Protein 7AZ2 (pdb70)

Sequence (235 aa):
AMGSSMERASLIIQKAKLAEQAERYEEDMAAFMKGAVEKGEELSEERNLLSVAYKNVVVGGQRAAWRRVLSSSIEQKSSNEKGPEVREYREEKVETEELQGVCDTVLGLLDSHLIKEAGDAESSRVFYLKMMKGDYYRYLAEVATGDDKKRIIDSARRSAYQEAMMDISKKEMPPTNPIRLGLALNFSSVFHYEIANNSPEEAISSLAKTTTFDEAMADLHTLSEDSYKDSTLIMQLLRDNLTLWTRPSWRQ

Organism: Homo sapiens (NCBI:txid9606)

InterPro domains:
  IPR000308 14-3-3 protein [PIRSF000868] (2-239)
  IPR000308 14-3-3 protein [PR00305] (35-64)
  IPR000308 14-3-3 protein [PR00305] (84-108)
  IPR000308 14-3-3 protein [PR00305] (115-137)
  IPR000308 14-3-3 protein [PR00305] (150-176)
  IPR000308 14-3-3 protein [PR00305] (177-203)
  IPR000308 14-3-3 protein [PR00305] (204-233)
  IPR000308 14-3-3 protein [PTHR18860] (4-234)
  IPR023409 14-3-3 protein, conserved site [PS00796] (41-51)
  IPR023409 14-3-3 protein, conserved site [PS00797] (213-232)
  IPR023410 14-3-3 domain [PF00244] (9-231)
  IPR023410 14-3-3 domain [SM00101] (3-244)
  IPR036815 14-3-3 domain superfamily [G3DSA:1.20.190.20] (1-242)
  IPR036815 14-3-3 domain superfamily [SSF48445] (1-232)
  IPR037435 14-3-3 protein sigma [cd10019] (1-242)

Solvent-accessible surface area: 12582 Å² total

Structure (mmCIF, N/CA/C/O backbone):
data_7AZ2
#
_entry.id   7AZ2
#
_cell.length_a   82.142
_cell.length_b   112.024
_cell.length_c   62.456
_cell.angle_alpha   90.000
_cell.angle_beta   90.000
_cell.angle_gamma   90.000
#
_symmetry.space_group_name_H-M   'C 2 2 21'
#
loop_
_entity.id
_entity.type
_entity.pdbx_description
1 polymer '14-3-3 protein sigma'
2 polymer 'Peptidyl-prolyl cis-trans isomerase NIMA-interacting 1'
3 non-polymer 1-[4-methyl-2-(trifluoromethyl)phenyl]-2-phenyl-imidazole
4 non-polymer 'CALCIUM ION'
5 non-polymer 'CHLORIDE ION'
6 water water
#
loop_
_atom_site.group_PDB
_atom_site.id
_atom_site.type_symbol
_atom_site.label_atom_id
_atom_site.label_alt_id
_atom_site.label_comp_id
_atom_site.label_asym_id
_atom_site.label_entity_id
_atom_site.label_seq_id
_atom_site.pdbx_PDB_ins_code
_atom_site.Cartn_x
_atom_site.Cartn_y
_atom_site.Cartn_z
_atom_site.occupancy
_atom_site.B_iso_or_equiv
_atom_site.auth_seq_id
_atom_site.auth_comp_id
_atom_site.auth_asym_id
_atom_site.auth_atom_id
_atom_site.pdbx_PDB_model_num
ATOM 1 N N . ALA A 1 1 ? -1.807 10.646 4.920 1.00 40.67 -3 ALA A N 1
ATOM 2 C CA . ALA A 1 1 ? -1.783 9.610 5.946 1.00 39.74 -3 ALA A CA 1
ATOM 3 C C . ALA A 1 1 ? -1.097 10.111 7.214 1.00 36.61 -3 ALA A C 1
ATOM 4 O O . ALA A 1 1 ? -1.208 9.494 8.274 1.00 38.68 -3 ALA A O 1
ATOM 6 N N . MET A 1 2 ? -0.388 11.234 7.096 1.00 29.74 -2 MET A N 1
ATOM 7 C CA . MET A 1 2 ? 0.310 11.853 8.215 1.00 20.13 -2 MET A CA 1
ATOM 8 C C . MET A 1 2 ? -0.485 12.987 8.845 1.00 16.28 -2 MET A C 1
ATOM 9 O O . MET A 1 2 ? 0.048 13.709 9.699 1.00 16.44 -2 MET A O 1
ATOM 14 N N . GLY A 1 3 ? -1.748 13.150 8.453 1.00 17.59 -1 GLY A N 1
ATOM 15 C CA . GLY A 1 3 ? -2.518 14.296 8.893 1.00 18.55 -1 GLY A CA 1
ATOM 16 C C . GLY A 1 3 ? -2.710 14.377 10.394 1.00 16.61 -1 GLY A C 1
ATOM 17 O O . GLY A 1 3 ? -2.897 15.468 10.939 1.00 17.53 -1 GLY A O 1
ATOM 18 N N A SER A 1 4 ? -2.667 13.242 11.086 0.54 15.68 0 SER A N 1
ATOM 19 N N B SER A 1 4 ? -2.662 13.234 11.081 0.46 15.73 0 SER A N 1
ATOM 20 C CA A SER A 1 4 ? -2.891 13.254 12.525 0.54 13.28 0 SER A CA 1
ATOM 21 C CA B SER A 1 4 ? -2.881 13.197 12.520 0.46 14.05 0 SER A CA 1
ATOM 22 C C A SER A 1 4 ? -1.613 13.414 13.335 0.54 12.22 0 SER A C 1
ATOM 23 C C B SER A 1 4 ? -1.614 13.415 13.331 0.46 12.58 0 SER A C 1
ATOM 24 O O A SER A 1 4 ? -1.694 13.523 14.561 0.54 13.39 0 SER A O 1
ATOM 25 O O B SER A 1 4 ? -1.706 13.566 14.552 0.46 13.24 0 SER A O 1
ATOM 30 N N . MET A 1 5 ? -0.444 13.443 12.702 1.00 12.62 1 MET A N 1
ATOM 31 C CA . MET A 1 5 ? 0.813 13.574 13.423 1.00 12.81 1 MET A CA 1
ATOM 32 C C . MET A 1 5 ? 1.251 15.029 13.465 1.00 11.84 1 MET A C 1
ATOM 33 O O . MET A 1 5 ? 1.161 15.740 12.463 1.00 13.11 1 MET A O 1
ATOM 38 N N . GLU A 1 6 ? 1.752 15.456 14.621 1.00 12.30 2 GLU A N 1
ATOM 39 C CA . GLU A 1 6 ? 2.274 16.809 14.783 1.00 12.23 2 GLU A CA 1
ATOM 40 C C . GLU A 1 6 ? 3.400 17.077 13.802 1.00 11.85 2 GLU A C 1
ATOM 41 O O . GLU A 1 6 ? 4.233 16.209 13.546 1.00 12.46 2 GLU A O 1
ATOM 47 N N . ARG A 1 7 ? 3.459 18.319 13.309 1.00 12.05 3 ARG A N 1
ATOM 48 C CA . ARG A 1 7 ? 4.548 18.722 12.427 1.00 11.76 3 ARG A CA 1
ATOM 49 C C . ARG A 1 7 ? 5.907 18.409 13.038 1.00 12.03 3 ARG A C 1
ATOM 50 O O . ARG A 1 7 ? 6.796 17.868 12.371 1.00 12.25 3 ARG A O 1
ATOM 58 N N . ALA A 1 8 ? 6.097 18.772 14.311 1.00 12.79 4 ALA A N 1
ATOM 59 C CA . ALA A 1 8 ? 7.400 18.574 14.933 1.00 13.28 4 ALA A CA 1
ATOM 60 C C . ALA A 1 8 ? 7.746 17.093 15.025 1.00 11.94 4 ALA A C 1
ATOM 61 O O . ALA A 1 8 ? 8.918 16.717 14.923 1.00 13.02 4 ALA A O 1
ATOM 63 N N . SER A 1 9 ? 6.738 16.251 15.260 1.00 12.40 5 SER A N 1
ATOM 64 C CA . SER A 1 9 ? 6.964 14.810 15.332 1.00 12.82 5 SER A CA 1
ATOM 65 C C . SER A 1 9 ? 7.333 14.239 13.970 1.00 12.53 5 SER A C 1
ATOM 66 O O . SER A 1 9 ? 8.197 13.359 13.877 1.00 12.64 5 SER A O 1
ATOM 69 N N . LEU A 1 10 ? 6.715 14.757 12.903 1.00 11.87 6 LEU A N 1
ATOM 70 C CA . LEU A 1 10 ? 7.067 14.315 11.560 1.00 11.88 6 LEU A CA 1
ATOM 71 C C . LEU A 1 10 ? 8.515 14.650 11.245 1.00 11.39 6 LEU A C 1
ATOM 72 O O . LEU A 1 10 ? 9.240 13.832 10.666 1.00 12.22 6 LEU A O 1
ATOM 77 N N A ILE A 1 11 ? 8.949 15.863 11.609 0.67 12.08 7 ILE A N 1
ATOM 78 N N B ILE A 1 11 ? 8.965 15.847 11.623 0.33 12.21 7 ILE A N 1
ATOM 79 C CA A ILE A 1 11 ? 10.334 16.264 11.389 0.67 12.61 7 ILE A CA 1
ATOM 80 C CA B ILE A 1 11 ? 10.349 16.217 11.353 0.33 12.41 7 ILE A CA 1
ATOM 81 C C A ILE A 1 11 ? 11.277 15.374 12.187 0.67 12.41 7 ILE A C 1
ATOM 82 C C B ILE A 1 11 ? 11.305 15.387 12.199 0.33 12.66 7 ILE A C 1
ATOM 83 O O A ILE A 1 11 ? 12.288 14.888 11.668 0.67 13.05 7 ILE A O 1
ATOM 84 O O B ILE A 1 11 ? 12.356 14.947 11.717 0.33 13.88 7 ILE A O 1
ATOM 93 N N . GLN A 1 12 ? 10.954 15.148 13.465 1.00 12.42 8 GLN A N 1
ATOM 94 C CA . GLN A 1 12 ? 11.787 14.290 14.303 1.00 13.13 8 GLN A CA 1
ATOM 95 C C . GLN A 1 12 ? 11.882 12.886 13.725 1.00 11.89 8 GLN A C 1
ATOM 96 O O . GLN A 1 12 ? 12.970 12.296 13.679 1.00 14.13 8 GLN A O 1
ATOM 102 N N . LYS A 1 13 ? 10.759 12.344 13.265 1.00 12.03 9 LYS A N 1
ATOM 103 C CA . LYS A 1 13 ? 10.786 11.005 12.689 1.00 12.14 9 LYS A CA 1
ATOM 104 C C . LYS A 1 13 ? 11.518 10.970 11.354 1.00 12.05 9 LYS A C 1
ATOM 105 O O . LYS A 1 13 ? 12.164 9.965 11.034 1.00 12.62 9 LYS A O 1
ATOM 111 N N . ALA A 1 14 ? 11.443 12.046 10.564 1.00 11.93 10 ALA A N 1
ATOM 112 C CA . ALA A 1 14 ? 12.248 12.113 9.348 1.00 12.28 10 ALA A CA 1
ATOM 113 C C . ALA A 1 14 ? 13.731 11.999 9.667 1.00 12.17 10 ALA A C 1
ATOM 114 O O . ALA A 1 14 ? 14.472 11.301 8.969 1.00 12.84 10 ALA A O 1
ATOM 116 N N . LYS A 1 15 ? 14.181 12.662 10.734 1.00 12.98 11 LYS A N 1
ATOM 117 C CA . LYS A 1 15 ? 15.585 12.579 11.119 1.00 13.48 11 LYS A CA 1
ATOM 118 C C . LYS A 1 15 ? 15.948 11.179 11.591 1.00 13.51 11 LYS A C 1
ATOM 119 O O . LYS A 1 15 ? 17.045 10.689 11.297 1.00 15.94 11 LYS A O 1
ATOM 125 N N . LEU A 1 16 ? 15.044 10.524 12.321 1.00 13.24 12 LEU A N 1
ATOM 126 C CA . LEU A 1 16 ? 15.297 9.143 12.733 1.00 13.54 12 LEU A CA 1
ATOM 127 C C . LEU A 1 16 ? 15.339 8.217 11.525 1.00 13.11 12 LEU A C 1
ATOM 128 O O . LEU A 1 16 ? 16.192 7.320 11.444 1.00 15.22 12 LEU A O 1
ATOM 133 N N . ALA A 1 17 ? 14.416 8.417 10.583 1.00 13.03 13 ALA A N 1
ATOM 134 C CA . ALA A 1 17 ? 14.399 7.589 9.386 1.00 13.14 13 ALA A CA 1
ATOM 135 C C . ALA A 1 17 ? 15.689 7.749 8.599 1.00 14.43 13 ALA A C 1
ATOM 136 O O . ALA A 1 17 ? 16.222 6.770 8.059 1.00 14.99 13 ALA A O 1
ATOM 138 N N . GLU A 1 18 ? 16.218 8.972 8.529 1.00 14.75 14 GLU A N 1
ATOM 139 C CA . GLU A 1 18 ? 17.503 9.169 7.872 1.00 16.09 14 GLU A CA 1
ATOM 140 C C . GLU A 1 18 ? 18.598 8.353 8.550 1.00 18.11 14 GLU A C 1
ATOM 141 O O . GLU A 1 18 ? 19.369 7.654 7.880 1.00 19.71 14 GLU A O 1
ATOM 147 N N . GLN A 1 19 ? 18.671 8.417 9.883 1.00 17.11 15 GLN A N 1
ATOM 148 C CA . GLN A 1 19 ? 19.687 7.659 10.608 1.00 18.56 15 GLN A CA 1
ATOM 149 C C . GLN A 1 19 ? 19.542 6.166 10.369 1.00 18.58 15 GLN A C 1
ATOM 150 O O . GLN A 1 19 ? 20.545 5.440 10.330 1.00 21.76 15 GLN A O 1
ATOM 156 N N . ALA A 1 20 ? 18.311 5.691 10.218 1.00 17.41 16 ALA A N 1
ATOM 157 C CA . ALA A 1 20 ? 18.028 4.282 9.985 1.00 17.65 16 ALA A CA 1
ATOM 158 C C . ALA A 1 20 ? 18.095 3.904 8.512 1.00 19.36 16 ALA A C 1
ATOM 159 O O . ALA A 1 20 ? 17.850 2.738 8.181 1.00 18.23 16 ALA A O 1
ATOM 161 N N . GLU A 1 21 ? 18.418 4.858 7.634 1.00 17.29 17 GLU A N 1
ATOM 162 C CA . GLU A 1 21 ? 18.469 4.636 6.185 1.00 20.24 17 GLU A CA 1
ATOM 163 C C . GLU A 1 21 ? 17.140 4.115 5.641 1.00 18.08 17 GLU A C 1
ATOM 164 O O . GLU A 1 21 ? 17.095 3.261 4.752 1.00 20.27 17 GLU A O 1
ATOM 170 N N . ARG A 1 22 ? 16.045 4.653 6.170 1.00 15.51 18 ARG A N 1
ATOM 171 C CA . ARG A 1 22 ? 14.689 4.307 5.761 1.00 14.60 18 ARG A CA 1
ATOM 172 C C . ARG A 1 22 ? 14.149 5.494 4.966 1.00 13.85 18 ARG A C 1
ATOM 173 O O . ARG A 1 22 ? 13.346 6.292 5.462 1.00 12.81 18 ARG A O 1
ATOM 181 N N . TYR A 1 23 ? 14.594 5.606 3.715 1.00 13.99 19 TYR A N 1
ATOM 182 C CA . TYR A 1 23 ? 14.345 6.836 2.977 1.00 13.33 19 TYR A CA 1
ATOM 183 C C . TYR A 1 23 ? 12.912 6.961 2.497 1.00 12.90 19 TYR A C 1
ATOM 184 O O . TYR A 1 23 ? 12.400 8.079 2.387 1.00 12.68 19 TYR A O 1
ATOM 193 N N A GLU A 1 24 ? 12.242 5.845 2.207 0.49 13.08 20 GLU A N 1
ATOM 194 N N B GLU A 1 24 ? 12.244 5.844 2.202 0.51 13.04 20 GLU A N 1
ATOM 195 C CA A GLU A 1 24 ? 10.825 5.919 1.876 0.49 12.99 20 GLU A CA 1
ATOM 196 C CA B GLU A 1 24 ? 10.827 5.919 1.875 0.51 12.97 20 GLU A CA 1
ATOM 197 C C A GLU A 1 24 ? 10.022 6.466 3.048 0.49 13.30 20 GLU A C 1
ATOM 198 C C B GLU A 1 24 ? 10.029 6.473 3.049 0.51 13.14 20 GLU A C 1
ATOM 199 O O A GLU A 1 24 ? 9.161 7.337 2.872 0.49 13.12 20 GLU A O 1
ATOM 200 O O B GLU A 1 24 ? 9.180 7.354 2.873 0.51 12.77 20 GLU A O 1
ATOM 211 N N . ASP A 1 25 ? 10.295 5.970 4.259 1.00 12.68 21 ASP A N 1
ATOM 212 C CA . ASP A 1 25 ? 9.656 6.532 5.447 1.00 11.97 21 ASP A CA 1
ATOM 213 C C . ASP A 1 25 ? 9.995 8.008 5.585 1.00 12.09 21 ASP A C 1
ATOM 214 O O . ASP A 1 25 ? 9.124 8.837 5.884 1.00 11.77 21 ASP A O 1
ATOM 219 N N . MET A 1 26 ? 11.269 8.342 5.415 1.00 11.80 22 MET A N 1
ATOM 220 C CA . MET A 1 26 ? 11.703 9.728 5.552 1.00 11.81 22 MET A CA 1
ATOM 221 C C . MET A 1 26 ? 10.932 10.637 4.613 1.00 11.80 22 MET A C 1
ATOM 222 O O . MET A 1 26 ? 10.481 11.719 5.015 1.00 11.64 22 MET A O 1
ATOM 227 N N . ALA A 1 27 ? 10.764 10.205 3.360 1.00 11.51 23 ALA A N 1
ATOM 228 C CA . ALA A 1 27 ? 10.034 11.006 2.387 1.00 12.53 23 ALA A CA 1
ATOM 229 C C . ALA 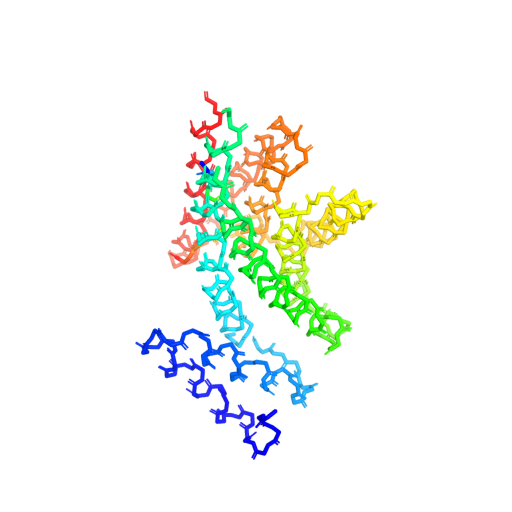A 1 27 ? 8.573 11.150 2.782 1.00 12.11 23 ALA A C 1
ATOM 230 O O . ALA A 1 27 ? 7.992 12.232 2.650 1.00 12.55 23 ALA A O 1
ATOM 232 N N . ALA A 1 28 ? 7.960 10.074 3.273 1.00 11.86 24 ALA A N 1
ATOM 233 C CA . ALA A 1 28 ? 6.574 10.160 3.708 1.00 12.22 24 ALA A CA 1
ATOM 234 C C . ALA A 1 28 ? 6.417 11.115 4.886 1.00 11.52 24 ALA A C 1
ATOM 235 O O . ALA A 1 28 ? 5.444 11.879 4.945 1.00 12.00 24 ALA A O 1
ATOM 237 N N . PHE A 1 29 ? 7.352 11.080 5.834 1.00 11.07 25 PHE A N 1
ATOM 238 C CA . PHE A 1 29 ? 7.283 12.013 6.956 1.00 11.51 25 PHE A CA 1
ATOM 239 C C . PHE A 1 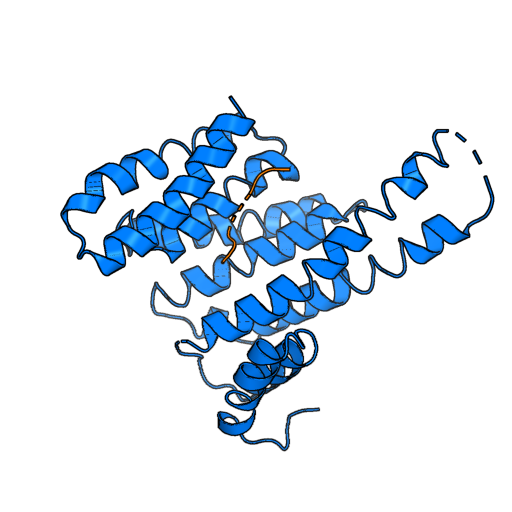29 ? 7.422 13.452 6.469 1.00 11.88 25 PHE A C 1
ATOM 240 O O . PHE A 1 29 ? 6.689 14.341 6.922 1.00 11.79 25 PHE A O 1
ATOM 248 N N . MET A 1 30 ? 8.368 13.703 5.562 1.00 11.14 26 MET A N 1
ATOM 249 C CA . MET A 1 30 ? 8.571 15.066 5.071 1.00 11.29 26 MET A CA 1
ATOM 250 C C . MET A 1 30 ? 7.410 15.542 4.209 1.00 11.45 26 MET A C 1
ATOM 251 O O . MET A 1 30 ? 7.064 16.725 4.248 1.00 11.87 26 MET A O 1
ATOM 256 N N . LYS A 1 31 ? 6.809 14.658 3.416 1.00 11.49 27 LYS A N 1
ATOM 257 C CA . LYS A 1 31 ? 5.593 15.026 2.700 1.00 12.16 27 LYS A CA 1
ATOM 258 C C . LYS A 1 31 ? 4.507 15.454 3.679 1.00 11.90 27 LYS A C 1
ATOM 259 O O . LYS A 1 31 ? 3.846 16.487 3.487 1.00 11.97 27 LYS A O 1
ATOM 265 N N . GLY A 1 32 ? 4.320 14.676 4.747 1.00 11.28 28 GLY A N 1
ATOM 266 C CA . GLY A 1 32 ? 3.371 15.066 5.775 1.00 12.33 28 GLY A CA 1
ATOM 267 C C . GLY A 1 32 ? 3.688 16.422 6.383 1.00 12.08 28 GLY A C 1
ATOM 268 O O . GLY A 1 32 ? 2.790 17.234 6.630 1.00 12.12 28 GLY A O 1
ATOM 269 N N . ALA A 1 33 ? 4.968 16.688 6.639 1.00 10.95 29 ALA A N 1
ATOM 270 C CA . ALA A 1 33 ? 5.344 17.984 7.192 1.00 11.69 29 ALA A CA 1
ATOM 271 C C . ALA A 1 33 ? 5.030 19.109 6.213 1.00 11.20 29 ALA A C 1
ATOM 272 O O . ALA A 1 33 ? 4.505 20.154 6.611 1.00 11.90 29 ALA A O 1
ATOM 274 N N . VAL A 1 34 ? 5.354 18.933 4.932 1.00 11.55 30 VAL A N 1
ATOM 275 C CA . VAL A 1 34 ? 5.029 19.963 3.947 1.00 11.78 30 VAL A CA 1
ATOM 276 C C . VAL A 1 34 ? 3.533 20.225 3.923 1.00 11.40 30 VAL A C 1
ATOM 277 O O . VAL A 1 34 ? 3.083 21.380 3.853 1.00 12.74 30 VAL A O 1
ATOM 281 N N . GLU A 1 35 ? 2.733 19.166 3.987 1.00 12.21 31 GLU A N 1
ATOM 282 C CA . GLU A 1 35 ? 1.290 19.307 3.888 1.00 13.17 31 GLU A CA 1
ATOM 283 C C . GLU A 1 35 ? 0.674 19.995 5.098 1.00 12.89 31 GLU A C 1
ATOM 284 O O . GLU A 1 35 ? -0.520 20.328 5.059 1.00 14.27 31 GLU A O 1
ATOM 290 N N . LYS A 1 36 ? 1.447 20.248 6.153 1.00 12.04 32 LYS A N 1
ATOM 291 C CA . LYS A 1 36 ? 0.937 21.077 7.235 1.00 13.16 32 LYS A CA 1
ATOM 292 C C . LYS A 1 36 ? 0.707 22.514 6.790 1.00 12.34 32 LYS A C 1
ATOM 293 O O . LYS A 1 36 ? -0.020 23.252 7.463 1.00 13.29 32 LYS A O 1
ATOM 299 N N . GLY A 1 37 ? 1.325 22.935 5.695 1.00 12.46 33 GLY A N 1
ATOM 300 C CA . GLY A 1 37 ? 1.040 24.222 5.104 1.00 13.35 33 GLY A CA 1
ATOM 301 C C . GLY A 1 37 ? 1.974 25.331 5.514 1.00 14.33 33 GLY A C 1
ATOM 302 O O . GLY A 1 37 ? 1.879 26.432 4.950 1.00 17.39 33 GLY A O 1
ATOM 303 N N . GLU A 1 38 ? 2.859 25.096 6.469 1.00 13.99 34 GLU A N 1
ATOM 304 C CA . GLU A 1 38 ? 3.830 26.098 6.870 1.00 17.02 34 GLU A CA 1
ATOM 305 C C . GLU A 1 38 ? 5.053 26.016 5.968 1.00 17.21 34 GLU A C 1
ATOM 306 O O . GLU A 1 38 ? 5.374 24.959 5.412 1.00 15.29 34 GLU A O 1
ATOM 312 N N . GLU A 1 39 ? 5.735 27.149 5.823 1.00 15.96 35 GLU A N 1
ATOM 313 C CA . GLU A 1 39 ? 7.008 27.169 5.120 1.00 14.15 35 GLU A CA 1
ATOM 314 C C . GLU A 1 39 ? 8.015 26.266 5.835 1.00 14.00 35 GLU A C 1
ATOM 315 O O . GLU A 1 39 ? 7.853 25.917 7.008 1.00 15.05 35 GLU A O 1
ATOM 321 N N . LEU A 1 40 ? 9.033 25.827 5.101 1.00 13.86 36 LEU A N 1
ATOM 322 C CA . LEU A 1 40 ? 10.069 24.961 5.646 1.00 13.19 36 LEU A CA 1
ATOM 323 C C . LEU A 1 40 ? 11.316 25.773 5.944 1.00 12.93 36 LEU A C 1
ATOM 324 O O . LEU A 1 40 ? 11.692 26.661 5.173 1.00 14.61 36 LEU A O 1
ATOM 329 N N . SER A 1 41 ? 11.970 25.442 7.044 1.00 13.12 37 SER A N 1
ATOM 330 C CA . SER A 1 41 ? 13.257 26.029 7.365 1.00 13.81 37 SER A CA 1
ATOM 331 C C . SER A 1 41 ? 14.343 25.446 6.475 1.00 11.74 37 SER A C 1
ATOM 332 O O . SER A 1 41 ? 14.129 24.477 5.755 1.00 12.24 37 SER A O 1
ATOM 342 N N . GLU A 1 43 ? 16.944 23.673 7.345 1.00 13.24 39 GLU A N 1
ATOM 343 C CA . GLU A 1 43 ? 17.189 22.286 7.722 1.00 13.86 39 GLU A CA 1
ATOM 344 C C . GLU A 1 43 ? 16.085 21.372 7.185 1.00 12.50 39 GLU A C 1
ATOM 345 O O . GLU A 1 43 ? 16.346 20.260 6.706 1.00 13.17 39 GLU A O 1
ATOM 351 N N . GLU A 1 44 ? 14.848 21.850 7.264 1.00 12.13 40 GLU A N 1
ATOM 352 C CA . GLU A 1 44 ? 13.715 21.053 6.803 1.00 12.40 40 GLU A CA 1
ATOM 353 C C . GLU A 1 44 ? 13.732 20.877 5.285 1.00 11.66 40 GLU A C 1
ATOM 354 O O . GLU A 1 44 ? 13.403 19.791 4.781 1.00 12.35 40 GLU A O 1
ATOM 360 N N . ARG A 1 45 ? 14.125 21.913 4.540 1.00 12.19 41 ARG A N 1
ATOM 361 C CA . ARG A 1 45 ? 14.271 21.763 3.097 1.00 12.58 41 ARG A CA 1
ATOM 362 C C . ARG A 1 45 ? 15.313 20.708 2.773 1.00 12.52 41 ARG A C 1
ATOM 363 O O . ARG A 1 45 ? 15.129 19.895 1.857 1.00 12.08 41 ARG A O 1
ATOM 371 N N . ASN A 1 46 ? 16.415 20.697 3.524 1.00 12.83 42 ASN A N 1
ATOM 372 C CA . ASN A 1 46 ? 17.450 19.697 3.299 1.00 14.08 42 ASN A CA 1
ATOM 373 C C . ASN A 1 46 ? 16.926 18.291 3.560 1.00 12.90 42 ASN A C 1
ATOM 374 O O . ASN A 1 46 ? 17.232 17.363 2.802 1.00 13.92 42 ASN A O 1
ATOM 379 N N . LEU A 1 47 ? 16.120 18.111 4.609 1.00 12.64 43 LEU A N 1
ATOM 380 C CA . LEU A 1 47 ? 15.547 16.797 4.878 1.00 12.81 43 LEU A CA 1
ATOM 381 C C . LEU A 1 47 ? 14.629 16.358 3.748 1.00 11.72 43 LEU A C 1
ATOM 382 O O . LEU A 1 47 ? 14.653 15.192 3.337 1.00 12.48 43 LEU A O 1
ATOM 387 N N . LEU A 1 48 ? 13.794 17.269 3.251 1.00 12.36 44 LEU A N 1
ATOM 388 C CA . LEU A 1 48 ? 12.900 16.947 2.139 1.00 12.45 44 LEU A CA 1
ATOM 389 C C . LEU A 1 48 ? 13.696 16.491 0.928 1.00 12.73 44 LEU A C 1
ATOM 390 O O . LEU A 1 48 ? 13.360 15.490 0.276 1.00 12.61 44 LEU A O 1
ATOM 395 N N . SER A 1 49 ? 14.756 17.226 0.602 1.00 13.06 45 SER A N 1
ATOM 396 C CA . SER A 1 49 ? 15.543 16.900 -0.575 1.00 14.45 45 SER A CA 1
ATOM 397 C C . SER A 1 49 ? 16.281 15.579 -0.404 1.00 13.18 45 SER A C 1
ATOM 398 O O . SER A 1 49 ? 16.299 14.757 -1.324 1.00 14.04 45 SER A O 1
ATOM 401 N N . VAL A 1 50 ? 16.903 15.355 0.753 1.00 13.83 46 VAL A N 1
ATOM 402 C CA . VAL A 1 50 ? 17.631 14.107 0.984 1.00 15.36 46 VAL A CA 1
ATOM 403 C C . VAL A 1 50 ? 16.697 12.911 0.859 1.00 13.10 46 VAL A C 1
ATOM 404 O O . VAL A 1 50 ? 17.048 11.880 0.266 1.00 13.29 46 VAL A O 1
ATOM 408 N N . ALA A 1 51 ? 15.502 13.020 1.423 1.00 11.91 47 ALA A N 1
ATOM 409 C CA . ALA A 1 51 ? 14.583 11.891 1.416 1.00 12.38 47 ALA A CA 1
ATOM 410 C C . ALA A 1 51 ? 14.216 11.507 -0.010 1.00 12.41 47 ALA A C 1
ATOM 411 O O . ALA A 1 51 ? 14.378 10.348 -0.426 1.00 12.01 47 ALA A O 1
ATOM 413 N N . TYR A 1 52 ? 13.743 12.477 -0.787 1.00 11.24 48 TYR A N 1
ATOM 414 C CA . TYR A 1 52 ? 13.275 12.166 -2.127 1.00 11.96 48 TYR A CA 1
ATOM 415 C C . TYR A 1 52 ? 14.425 11.862 -3.072 1.00 11.67 48 TYR A C 1
ATOM 416 O O . TYR A 1 52 ? 14.272 11.019 -3.956 1.00 12.01 48 TYR A O 1
ATOM 425 N N . LYS A 1 53 ? 15.591 12.483 -2.886 1.00 12.03 49 LYS A N 1
ATOM 426 C CA . LYS A 1 53 ? 16.722 12.164 -3.757 1.00 13.47 49 LYS A CA 1
ATOM 427 C C . LYS A 1 53 ? 17.144 10.713 -3.583 1.00 13.43 49 LYS A C 1
ATOM 428 O O . LYS A 1 53 ? 17.524 10.041 -4.552 1.00 13.69 49 LYS A O 1
ATOM 430 N N . ASN A 1 54 ? 17.091 10.213 -2.351 1.00 12.83 50 ASN A N 1
ATOM 431 C CA . ASN A 1 54 ? 17.448 8.824 -2.107 1.00 14.54 50 ASN A CA 1
ATOM 432 C C . ASN A 1 54 ? 16.395 7.877 -2.658 1.00 12.90 50 ASN A C 1
ATOM 433 O O . ASN A 1 54 ? 16.739 6.865 -3.280 1.00 14.77 50 ASN A O 1
ATOM 438 N N . VAL A 1 55 ? 15.111 8.189 -2.476 1.00 12.19 51 VAL A N 1
ATOM 439 C CA . VAL A 1 55 ? 14.061 7.335 -3.035 1.00 12.55 51 VAL A CA 1
ATOM 440 C C . VAL A 1 55 ? 14.176 7.272 -4.551 1.00 12.42 51 VAL A C 1
ATOM 441 O O . VAL A 1 55 ? 14.249 6.188 -5.150 1.00 12.82 51 VAL A O 1
ATOM 445 N N A VAL A 1 56 ? 14.208 8.434 -5.206 0.55 12.15 52 VAL A N 1
ATOM 446 N N B VAL A 1 56 ? 14.184 8.433 -5.212 0.45 12.46 52 VAL A N 1
ATOM 447 C CA A VAL A 1 56 ? 14.244 8.444 -6.663 0.55 12.28 52 VAL A CA 1
ATOM 448 C CA B VAL A 1 56 ? 14.250 8.429 -6.670 0.45 12.73 52 VAL A CA 1
ATOM 449 C C A VAL A 1 56 ? 15.590 7.956 -7.181 0.55 12.43 52 VAL A C 1
ATOM 450 C C B VAL A 1 56 ? 15.585 7.887 -7.151 0.45 13.29 52 VAL A C 1
ATOM 451 O O A VAL A 1 56 ? 15.662 7.387 -8.274 0.55 13.09 52 VAL A O 1
ATOM 452 O O B VAL A 1 56 ? 15.648 7.222 -8.188 0.45 12.33 52 VAL A O 1
ATOM 459 N N . GLY A 1 57 ? 16.665 8.133 -6.409 1.00 14.49 53 GLY A N 1
ATOM 460 C CA . GLY A 1 57 ? 17.961 7.627 -6.834 1.00 15.63 53 GLY A CA 1
ATOM 461 C C . GLY A 1 57 ? 17.980 6.114 -6.948 1.00 17.06 53 GLY A C 1
ATOM 462 O O . GLY A 1 57 ? 18.537 5.557 -7.899 1.00 16.06 53 GLY A O 1
ATOM 463 N N . GLY A 1 58 ? 17.349 5.430 -5.995 1.00 16.52 54 GLY A N 1
ATOM 464 C CA . GLY A 1 58 ? 17.239 3.985 -6.093 1.00 17.44 54 GLY A CA 1
ATOM 465 C C . GLY A 1 58 ? 16.373 3.557 -7.262 1.00 14.56 54 GLY A C 1
ATOM 466 O O . GLY A 1 58 ? 16.674 2.568 -7.942 1.00 15.25 54 GLY A O 1
ATOM 467 N N . GLN A 1 59 ? 15.296 4.298 -7.522 1.00 13.50 55 GLN A N 1
ATOM 468 C CA . GLN A 1 59 ? 14.439 3.963 -8.652 1.00 13.40 55 GLN A CA 1
ATOM 469 C C . GLN A 1 59 ? 15.170 4.168 -9.970 1.00 12.63 55 GLN A C 1
ATOM 470 O O . GLN A 1 59 ? 15.045 3.350 -10.888 1.00 13.22 55 GLN A O 1
ATOM 476 N N . ARG A 1 60 ? 15.925 5.266 -10.083 1.00 12.35 56 ARG A N 1
ATOM 477 C CA . ARG A 1 60 ? 16.682 5.541 -11.299 1.00 12.16 56 ARG A CA 1
ATOM 478 C C . ARG A 1 60 ? 17.729 4.463 -11.541 1.00 13.02 56 ARG A C 1
ATOM 479 O O . ARG A 1 60 ? 17.910 4.001 -12.673 1.00 13.07 56 ARG A O 1
ATOM 487 N N . ALA A 1 61 ? 18.437 4.056 -10.494 1.00 13.44 57 ALA A N 1
ATOM 488 C CA . ALA A 1 61 ? 19.440 3.012 -10.665 1.00 14.83 57 ALA A CA 1
ATOM 489 C C . ALA A 1 61 ? 18.797 1.712 -11.133 1.00 15.37 57 ALA A C 1
ATOM 490 O O . ALA A 1 61 ? 19.325 1.033 -12.024 1.00 15.14 57 ALA A O 1
ATOM 492 N N . ALA A 1 62 ? 17.648 1.358 -10.555 1.00 14.14 58 ALA A N 1
ATOM 493 C CA . ALA A 1 62 ? 16.951 0.144 -10.973 1.00 14.12 58 ALA A CA 1
ATOM 494 C C . ALA A 1 62 ? 16.462 0.267 -12.410 1.00 13.46 58 ALA A C 1
ATOM 495 O O . ALA A 1 62 ? 16.604 -0.674 -13.208 1.00 13.95 58 ALA A O 1
ATOM 497 N N . TRP A 1 63 ? 15.899 1.429 -12.762 1.00 13.85 59 TRP A N 1
ATOM 498 C CA . TRP A 1 63 ? 15.434 1.657 -14.122 1.00 14.00 59 TRP A CA 1
ATOM 499 C C . TRP A 1 63 ? 16.572 1.498 -15.121 1.00 13.73 59 TRP A C 1
ATOM 500 O O . TRP A 1 63 ? 16.388 0.902 -16.190 1.00 14.61 59 TRP A O 1
ATOM 511 N N A ARG A 1 64 ? 17.759 2.008 -14.786 0.47 14.61 60 ARG A N 1
ATOM 512 N N B ARG A 1 64 ? 17.759 2.005 -14.787 0.53 14.38 60 ARG A N 1
ATOM 513 C CA A ARG A 1 64 ? 18.893 1.893 -15.698 0.47 15.47 60 ARG A CA 1
ATOM 514 C CA B ARG A 1 64 ? 18.886 1.890 -15.709 0.53 14.80 60 ARG A CA 1
ATOM 515 C C A ARG A 1 64 ? 19.306 0.439 -15.888 0.47 15.71 60 ARG A C 1
ATOM 516 C C B ARG A 1 64 ? 19.314 0.438 -15.888 0.53 15.22 60 ARG A C 1
ATOM 517 O O A ARG A 1 64 ? 19.612 0.017 -17.010 0.47 17.41 60 ARG A O 1
ATOM 518 O O B ARG A 1 64 ? 19.638 0.017 -17.006 0.53 16.94 60 ARG A O 1
ATOM 533 N N . VAL A 1 65 ? 19.324 -0.342 -14.805 1.00 15.78 61 VAL A N 1
ATOM 534 C CA . VAL A 1 65 ? 19.638 -1.768 -14.918 1.00 18.03 61 VAL A CA 1
ATOM 535 C C . VAL A 1 65 ? 18.646 -2.449 -15.849 1.00 15.64 61 VAL A C 1
ATOM 536 O O . VAL A 1 65 ? 19.026 -3.185 -16.770 1.00 16.75 61 VAL A O 1
ATOM 540 N N . LEU A 1 66 ? 17.357 -2.198 -15.633 1.00 14.93 62 LEU A N 1
ATOM 541 C CA . LEU A 1 66 ? 16.330 -2.878 -16.409 1.00 15.40 62 LEU A CA 1
ATOM 542 C C . LEU A 1 66 ? 16.328 -2.408 -17.854 1.00 15.89 62 LEU A C 1
ATOM 543 O O . LEU A 1 66 ? 16.140 -3.217 -18.773 1.00 17.11 62 LEU A O 1
ATOM 548 N N A SER A 1 67 ? 16.546 -1.107 -18.073 0.53 15.98 63 SER A N 1
ATOM 549 N N B SER A 1 67 ? 16.546 -1.111 -18.079 0.47 16.62 63 SER A N 1
ATOM 550 C CA A SER A 1 67 ? 16.593 -0.574 -19.432 0.53 16.08 63 SER A CA 1
ATOM 551 C CA B SER A 1 67 ? 16.588 -0.601 -19.446 0.47 16.88 63 SER A CA 1
ATOM 552 C C A SER A 1 67 ? 17.751 -1.175 -20.219 0.53 16.22 63 SER A C 1
ATOM 553 C C B SER A 1 67 ? 17.749 -1.202 -20.222 0.47 17.43 63 SER A C 1
ATOM 554 O O A SER A 1 67 ? 17.625 -1.439 -21.423 0.53 18.46 63 SER A O 1
ATOM 555 O O B SER A 1 67 ? 17.625 -1.490 -21.420 0.47 19.57 63 SER A O 1
ATOM 560 N N . SER A 1 68 ? 18.887 -1.401 -19.558 1.00 17.54 64 SER A N 1
ATOM 561 C CA . SER A 1 68 ? 20.029 -2.019 -20.226 1.00 20.54 64 SER A CA 1
ATOM 562 C C . SER A 1 68 ? 19.726 -3.464 -20.606 1.00 20.99 64 SER A C 1
ATOM 563 O O . SER A 1 68 ? 20.054 -3.901 -21.717 1.00 23.90 64 SER A O 1
ATOM 566 N N . ILE A 1 69 ? 19.085 -4.213 -19.706 1.00 18.35 65 ILE A N 1
ATOM 567 C CA . ILE A 1 69 ? 18.681 -5.582 -20.021 1.00 20.75 65 ILE A CA 1
ATOM 568 C C . ILE A 1 69 ? 17.695 -5.591 -21.181 1.00 22.49 65 ILE A C 1
ATOM 569 O O . ILE A 1 69 ? 17.790 -6.423 -22.095 1.00 23.51 65 ILE A O 1
ATOM 574 N N . GLU A 1 70 ? 16.733 -4.667 -21.165 1.00 21.18 66 GLU A N 1
ATOM 575 C CA . GLU A 1 70 ? 15.726 -4.604 -22.218 1.00 20.58 66 GLU A CA 1
ATOM 576 C C . GLU A 1 70 ? 16.357 -4.291 -23.568 1.00 25.33 66 GLU A C 1
ATOM 577 O O . GLU A 1 70 ? 15.991 -4.892 -24.587 1.00 26.65 66 GLU A O 1
ATOM 583 N N . GLN A 1 71 ? 17.317 -3.365 -23.595 1.00 25.77 67 GLN A N 1
ATOM 584 C CA . GLN A 1 71 ? 17.959 -3.007 -24.856 1.00 33.23 67 GLN A CA 1
ATOM 585 C C . GLN A 1 71 ? 18.784 -4.163 -25.409 1.00 36.53 67 GLN A C 1
ATOM 586 O O . GLN A 1 71 ? 18.838 -4.363 -26.628 1.00 40.36 67 GLN A O 1
ATOM 592 N N . LYS A 1 72 ? 19.431 -4.937 -24.534 1.00 36.18 68 LYS A N 1
ATOM 593 C CA . LYS A 1 72 ? 20.168 -6.108 -25.000 1.00 39.87 68 LYS A CA 1
ATOM 594 C C . LYS A 1 72 ? 19.230 -7.165 -25.571 1.00 41.97 68 LYS A C 1
ATOM 595 O O . LYS A 1 72 ? 19.591 -7.871 -26.521 1.00 42.08 68 LYS A O 1
ATOM 601 N N A SER A 1 73 ? 18.023 -7.284 -25.013 0.63 41.67 69 SER A N 1
ATOM 602 N N B SER A 1 73 ? 18.027 -7.296 -25.008 0.37 41.80 69 SER A N 1
ATOM 603 C CA A SER A 1 73 ? 17.070 -8.272 -25.508 0.63 42.04 69 SER A CA 1
ATOM 604 C CA B SER A 1 73 ? 17.076 -8.279 -25.513 0.37 42.35 69 SER A CA 1
ATOM 605 C C A SER A 1 73 ? 16.492 -7.875 -26.861 0.63 44.91 69 SER A C 1
ATOM 606 C C B SER A 1 73 ? 16.479 -7.873 -26.853 0.37 44.93 69 SER A C 1
ATOM 607 O O A SER A 1 73 ? 16.060 -8.744 -27.626 0.63 46.08 69 SER A O 1
ATOM 608 O O B SER A 1 73 ? 16.021 -8.743 -27.602 0.37 45.96 69 SER A O 1
ATOM 613 N N . ASN A 1 74 ? 16.474 -6.579 -27.172 1.00 47.06 70 ASN A N 1
ATOM 614 C CA . ASN A 1 74 ? 15.935 -6.095 -28.435 1.00 51.50 70 ASN A CA 1
ATOM 615 C C . ASN A 1 74 ? 16.974 -6.035 -29.548 1.00 54.13 70 ASN A C 1
ATOM 616 O O . ASN A 1 74 ? 16.614 -5.737 -30.692 1.00 55.91 70 ASN A O 1
ATOM 621 N N . GLU A 1 75 ? 18.239 -6.310 -29.247 1.00 54.77 71 GLU A N 1
ATOM 622 C CA . GLU A 1 75 ? 19.298 -6.260 -30.251 1.00 55.11 71 GLU A CA 1
ATOM 623 C C . GLU A 1 75 ? 19.120 -7.354 -31.298 1.00 61.47 71 GLU A C 1
ATOM 624 O O . GLU A 1 75 ? 19.091 -8.541 -30.972 1.00 65.39 71 GLU A O 1
ATOM 626 N N . LYS A 1 81 ? 12.415 -13.306 -26.654 1.00 52.26 77 LYS A N 1
ATOM 627 C CA . LYS A 1 81 ? 11.901 -13.520 -25.304 1.00 51.25 77 LYS A CA 1
ATOM 628 C C . LYS A 1 81 ? 10.518 -12.892 -25.122 1.00 53.82 77 LYS A C 1
ATOM 629 O O . LYS A 1 81 ? 9.948 -12.333 -26.063 1.00 60.18 77 LYS A O 1
ATOM 631 N N . GLY A 1 82 ? 9.993 -12.987 -23.902 1.00 45.08 78 GLY A N 1
ATOM 632 C CA . GLY A 1 82 ? 8.651 -12.547 -23.602 1.00 36.18 78 GLY A CA 1
ATOM 633 C C . GLY A 1 82 ? 8.563 -11.098 -23.166 1.00 26.96 78 GLY A C 1
ATOM 634 O O . GLY A 1 82 ? 9.528 -10.334 -23.248 1.00 24.48 78 GLY A O 1
ATOM 635 N N . PRO A 1 83 ? 7.385 -10.695 -22.684 1.00 22.23 79 PRO A N 1
ATOM 636 C CA . PRO A 1 83 ? 7.164 -9.292 -22.319 1.00 19.61 79 PRO A CA 1
ATOM 637 C C . PRO A 1 83 ? 7.672 -8.903 -20.936 1.00 15.52 79 PRO A C 1
ATOM 638 O O . PRO A 1 83 ? 7.518 -7.740 -20.551 1.00 16.45 79 PRO A O 1
ATOM 642 N N . GLU A 1 84 ? 8.303 -9.812 -20.190 1.00 16.65 80 GLU A N 1
ATOM 643 C CA . GLU A 1 84 ? 8.531 -9.579 -18.763 1.00 15.61 80 GLU A CA 1
ATOM 644 C C . GLU A 1 84 ? 9.512 -8.438 -18.496 1.00 15.03 80 GLU A C 1
ATOM 645 O O . GLU A 1 84 ? 9.320 -7.668 -17.550 1.00 14.87 80 GLU A O 1
ATOM 651 N N . VAL A 1 85 ? 10.594 -8.344 -19.266 1.00 16.31 81 VAL A N 1
ATOM 652 C CA . VAL A 1 85 ? 11.580 -7.292 -19.011 1.00 18.05 81 VAL A CA 1
ATOM 653 C C . VAL A 1 85 ? 10.959 -5.921 -19.235 1.00 17.63 81 VAL A C 1
ATOM 654 O O . VAL A 1 85 ? 11.112 -5.000 -18.418 1.00 15.93 81 VAL A O 1
ATOM 658 N N . ARG A 1 86 ? 10.246 -5.769 -20.350 1.00 16.12 82 ARG A N 1
ATOM 659 C CA . ARG A 1 86 ? 9.563 -4.514 -20.621 1.00 17.62 82 ARG A CA 1
ATOM 660 C C . ARG A 1 86 ? 8.519 -4.231 -19.557 1.00 13.82 82 ARG A C 1
ATOM 661 O O . ARG A 1 86 ? 8.425 -3.105 -19.062 1.00 14.55 82 ARG A O 1
ATOM 669 N N . GLU A 1 87 ? 7.732 -5.244 -19.181 1.00 14.08 83 GLU A N 1
ATOM 670 C CA . GLU A 1 87 ? 6.706 -5.035 -18.168 1.00 15.34 83 GLU A CA 1
ATOM 671 C C . GLU A 1 87 ? 7.316 -4.557 -16.864 1.00 13.31 83 GLU A C 1
ATOM 672 O O . GLU A 1 87 ? 6.792 -3.639 -16.224 1.00 14.17 83 GLU A O 1
ATOM 678 N N . TYR A 1 88 ? 8.412 -5.176 -16.442 1.00 13.16 84 TYR A N 1
ATOM 679 C CA . TYR A 1 88 ? 8.983 -4.805 -15.155 1.00 13.16 84 TYR A CA 1
ATOM 680 C C . TYR A 1 88 ? 9.676 -3.444 -15.222 1.00 13.11 84 TYR A C 1
ATOM 681 O O . TYR A 1 88 ? 9.551 -2.633 -14.297 1.00 13.26 84 TYR A O 1
ATOM 690 N N . ARG A 1 89 ? 10.380 -3.155 -16.322 1.00 13.54 85 ARG A N 1
ATOM 691 C CA . ARG A 1 89 ? 10.910 -1.805 -16.518 1.00 13.71 85 ARG A CA 1
ATOM 692 C C . ARG A 1 89 ? 9.791 -0.774 -16.461 1.00 13.38 85 ARG A C 1
ATOM 693 O O . ARG A 1 89 ? 9.944 0.286 -15.836 1.00 13.60 85 ARG A O 1
ATOM 701 N N A GLU A 1 90 ? 8.659 -1.077 -17.102 0.39 14.60 86 GLU A N 1
ATOM 702 N N B GLU A 1 90 ? 8.648 -1.065 -17.087 0.61 13.15 86 GLU A N 1
ATOM 703 C CA A GLU A 1 90 ? 7.495 -0.199 -17.077 0.39 16.77 86 GLU A CA 1
ATOM 704 C CA B GLU A 1 90 ? 7.523 -0.135 -17.051 0.61 14.11 86 GLU A CA 1
ATOM 705 C C A GLU A 1 90 ? 6.994 0.015 -15.656 0.39 15.38 86 GLU A C 1
ATOM 706 C C B GLU A 1 90 ? 6.978 0.029 -15.639 0.61 14.34 86 GLU A C 1
ATOM 707 O O A GLU A 1 90 ? 6.631 1.137 -15.278 0.39 16.54 86 GLU A O 1
ATOM 708 O O B GLU A 1 90 ? 6.567 1.131 -15.249 0.61 15.18 86 GLU A O 1
ATOM 719 N N . LYS A 1 91 ? 6.951 -1.053 -14.858 1.00 14.37 87 LYS A N 1
ATOM 720 C CA . LYS A 1 91 ? 6.500 -0.943 -13.474 1.00 14.63 87 LYS A CA 1
ATOM 721 C C . LYS A 1 91 ? 7.395 -0.001 -12.682 1.00 13.00 87 LYS A C 1
ATOM 722 O O . LYS A 1 91 ? 6.910 0.889 -11.973 1.00 14.44 87 LYS A O 1
ATOM 728 N N . VAL A 1 92 ? 8.708 -0.202 -12.770 1.00 12.84 88 VAL A N 1
ATOM 729 C CA . VAL A 1 92 ? 9.646 0.667 -12.064 1.00 14.42 88 VAL A CA 1
ATOM 730 C C . VAL A 1 92 ? 9.528 2.101 -12.568 1.00 13.14 88 VAL A C 1
ATOM 731 O O . VAL A 1 92 ? 9.528 3.058 -11.779 1.00 14.18 88 VAL A O 1
ATOM 735 N N . GLU A 1 93 ? 9.382 2.267 -13.883 1.00 13.32 89 GLU A N 1
ATOM 736 C CA . GLU A 1 93 ? 9.260 3.591 -14.482 1.00 13.65 89 GLU A CA 1
ATOM 737 C C . GLU A 1 93 ? 8.021 4.318 -13.971 1.00 13.79 89 GLU A C 1
ATOM 738 O O . GLU A 1 93 ? 8.078 5.512 -13.639 1.00 13.44 89 GLU A O 1
ATOM 744 N N . THR A 1 94 ? 6.895 3.608 -13.873 1.00 13.95 90 THR A N 1
ATOM 745 C CA . THR A 1 94 ? 5.666 4.236 -13.404 1.00 14.44 90 THR A CA 1
ATOM 746 C C 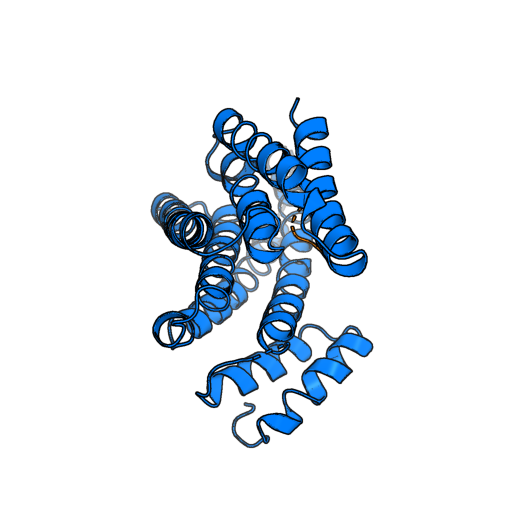. THR A 1 94 ? 5.797 4.654 -11.945 1.00 13.96 90 THR A C 1
ATOM 747 O O . THR A 1 94 ? 5.302 5.716 -11.543 1.00 13.85 90 THR A O 1
ATOM 751 N N A GLU A 1 95 ? 6.496 3.853 -11.140 0.46 13.49 91 GLU A N 1
ATOM 752 N N B GLU A 1 95 ? 6.447 3.821 -11.140 0.54 13.34 91 GLU A N 1
ATOM 753 C CA A GLU A 1 95 ? 6.680 4.201 -9.733 0.46 13.61 91 GLU A CA 1
ATOM 754 C CA B GLU A 1 95 ? 6.690 4.180 -9.751 0.54 13.33 91 GLU A CA 1
ATOM 755 C C A GLU A 1 95 ? 7.632 5.377 -9.571 0.46 13.09 91 GLU A C 1
ATOM 756 C C B GLU A 1 95 ? 7.546 5.434 -9.670 0.54 11.89 91 GLU A C 1
ATOM 757 O O A GLU A 1 95 ? 7.473 6.199 -8.662 0.46 12.40 91 GLU A O 1
ATOM 758 O O B GLU A 1 95 ? 7.220 6.381 -8.942 0.54 11.31 91 GLU A O 1
ATOM 769 N N . LEU A 1 96 ? 8.645 5.454 -10.434 1.00 12.63 92 LEU A N 1
ATOM 770 C CA . LEU A 1 96 ? 9.532 6.609 -10.461 1.00 13.39 92 LEU A CA 1
ATOM 771 C C . LEU A 1 96 ? 8.774 7.869 -10.860 1.00 12.82 92 LEU A C 1
ATOM 772 O O . LEU A 1 96 ? 8.921 8.926 -10.227 1.00 12.97 92 LEU A O 1
ATOM 777 N N . GLN A 1 97 ? 7.958 7.779 -11.910 1.00 12.70 93 GLN A N 1
ATOM 778 C CA . GLN A 1 97 ? 7.174 8.927 -12.336 1.00 13.44 93 GLN A CA 1
ATOM 779 C C . GLN A 1 97 ? 6.228 9.373 -11.239 1.00 13.29 93 GLN A C 1
ATOM 780 O O . GLN A 1 97 ? 6.018 10.575 -11.043 1.00 14.03 93 GLN A O 1
ATOM 786 N N . GLY A 1 98 ? 5.663 8.421 -10.495 1.00 13.96 94 GLY A N 1
ATOM 787 C CA . GLY A 1 98 ? 4.772 8.785 -9.410 1.00 14.60 94 GLY A CA 1
ATOM 788 C C . GLY A 1 98 ? 5.475 9.555 -8.311 1.00 12.93 94 GLY A C 1
ATOM 789 O O . GLY A 1 98 ? 4.920 10.509 -7.759 1.00 14.12 94 GLY A O 1
ATOM 790 N N . VAL A 1 99 ? 6.698 9.158 -7.976 1.00 12.40 95 VAL A N 1
ATOM 791 C CA . VAL A 1 99 ? 7.443 9.896 -6.963 1.00 13.63 95 VAL A CA 1
ATOM 792 C C . VAL A 1 99 ? 7.783 11.294 -7.464 1.00 12.00 95 VAL A C 1
ATOM 793 O O . VAL A 1 99 ? 7.625 12.283 -6.735 1.00 12.90 95 VAL A O 1
ATOM 797 N N . CYS A 1 100 ? 8.250 11.407 -8.711 1.00 12.25 96 CYS A N 1
ATOM 798 C CA . CYS A 1 100 ? 8.541 12.728 -9.257 1.00 12.65 96 CYS A CA 1
ATOM 799 C C . CYS A 1 100 ? 7.303 13.608 -9.257 1.00 12.60 96 CYS A C 1
ATOM 800 O O . CYS A 1 100 ? 7.378 14.788 -8.888 1.00 12.09 96 CYS A O 1
ATOM 803 N N . ASP A 1 101 ? 6.157 13.056 -9.667 1.00 12.60 97 ASP A N 1
ATOM 804 C CA . ASP A 1 101 ? 4.918 13.823 -9.649 1.00 13.46 97 ASP A CA 1
ATOM 805 C C . ASP A 1 101 ? 4.556 14.255 -8.236 1.00 13.75 97 ASP A C 1
ATOM 806 O O . ASP A 1 101 ? 4.036 15.355 -8.032 1.00 14.49 97 ASP A O 1
ATOM 811 N N . THR A 1 102 ? 4.806 13.401 -7.247 1.00 13.38 98 THR A N 1
ATOM 812 C CA . THR A 1 102 ? 4.524 13.782 -5.866 1.00 13.22 98 THR A CA 1
ATOM 813 C C . THR A 1 102 ? 5.376 14.971 -5.445 1.00 12.25 98 THR A C 1
ATOM 814 O O . THR A 1 102 ? 4.873 15.925 -4.842 1.00 12.85 98 THR A O 1
ATOM 818 N N . VAL A 1 103 ? 6.674 14.922 -5.744 1.00 11.97 99 VAL A N 1
ATOM 819 C CA . VAL A 1 103 ? 7.561 16.025 -5.377 1.00 12.43 99 VAL A CA 1
ATOM 820 C C . VAL A 1 103 ? 7.142 17.301 -6.086 1.00 11.72 99 VAL A C 1
ATOM 821 O O . VAL A 1 103 ? 7.028 18.366 -5.470 1.00 12.10 99 VAL A O 1
ATOM 825 N N . LEU A 1 104 ? 6.918 17.211 -7.397 1.00 11.65 100 LEU A N 1
ATOM 826 C CA . LEU A 1 104 ? 6.504 18.379 -8.153 1.00 12.75 100 LEU A CA 1
ATOM 827 C C . LEU A 1 104 ? 5.192 18.925 -7.623 1.00 12.72 100 LEU A C 1
ATOM 828 O O . LEU A 1 104 ? 4.985 20.143 -7.601 1.00 13.30 100 LEU A O 1
ATOM 833 N N . GLY A 1 105 ? 4.305 18.042 -7.162 1.00 12.98 101 GLY A N 1
ATOM 834 C CA . GLY A 1 105 ? 3.054 18.503 -6.587 1.00 14.22 101 GLY A CA 1
ATOM 835 C C . GLY A 1 105 ? 3.247 19.265 -5.291 1.00 12.68 101 GLY A C 1
ATOM 836 O O . GLY A 1 105 ? 2.564 20.263 -5.050 1.00 14.95 101 GLY A O 1
ATOM 837 N N . LEU A 1 106 ? 4.182 18.830 -4.446 1.00 12.12 102 LEU A N 1
ATOM 838 C CA . LEU A 1 106 ? 4.469 19.582 -3.226 1.00 12.42 102 LEU A CA 1
ATOM 839 C C . LEU A 1 106 ? 5.050 20.949 -3.559 1.00 12.12 102 LEU A C 1
ATOM 840 O O . LEU A 1 106 ? 4.729 21.948 -2.904 1.00 12.48 102 LEU A O 1
ATOM 845 N N . LEU A 1 107 ? 5.928 21.001 -4.561 1.00 11.65 103 LEU A N 1
ATOM 846 C CA . LEU A 1 107 ? 6.518 22.275 -4.951 1.00 11.93 103 LEU A CA 1
ATOM 847 C C . LEU A 1 107 ? 5.461 23.224 -5.490 1.00 13.37 103 LEU A C 1
ATOM 848 O O . LEU A 1 107 ? 5.498 24.426 -5.206 1.00 13.45 103 LEU A O 1
ATOM 853 N N . ASP A 1 108 ? 4.495 22.701 -6.245 1.00 13.59 104 ASP A N 1
ATOM 854 C CA . ASP A 1 108 ? 3.450 23.529 -6.828 1.00 14.47 104 ASP A CA 1
ATOM 855 C C . ASP A 1 108 ? 2.334 23.851 -5.846 1.00 15.53 104 ASP A C 1
ATOM 856 O O . ASP A 1 108 ? 1.575 24.799 -6.085 1.00 18.39 104 ASP A O 1
ATOM 861 N N . SER A 1 109 ? 2.218 23.100 -4.749 1.00 15.74 105 SER A N 1
ATOM 862 C CA . SER A 1 109 ? 1.122 23.285 -3.787 1.00 16.63 105 SER A CA 1
ATOM 863 C C . SER A 1 109 ? 1.667 23.102 -2.368 1.00 17.41 105 SER A C 1
ATOM 864 O O . SER A 1 109 ? 1.486 22.048 -1.754 1.00 18.29 105 SER A O 1
ATOM 867 N N . HIS A 1 110 ? 2.312 24.131 -1.812 1.00 14.86 106 HIS A N 1
ATOM 868 C CA . HIS A 1 110 ? 2.453 25.469 -2.395 1.00 14.08 106 HIS A CA 1
ATOM 869 C C . HIS A 1 110 ? 3.823 26.030 -2.049 1.00 13.69 106 HIS A C 1
ATOM 870 O O . HIS A 1 110 ? 3.964 27.221 -1.777 1.00 14.70 106 HIS A O 1
ATOM 877 N N . LEU A 1 111 ? 4.850 25.176 -2.070 1.00 12.76 107 LEU A N 1
ATOM 878 C CA . LEU A 1 111 ? 6.148 25.600 -1.552 1.00 12.65 107 LEU A CA 1
ATOM 879 C C . LEU A 1 111 ? 6.737 26.754 -2.355 1.00 12.20 107 LEU A C 1
ATOM 880 O O . LEU A 1 111 ? 7.221 27.736 -1.783 1.00 13.33 107 LEU A O 1
ATOM 885 N N . ILE A 1 112 ? 6.714 26.658 -3.684 1.00 12.83 108 ILE A N 1
ATOM 886 C CA . ILE A 1 112 ? 7.356 27.691 -4.498 1.00 12.57 108 ILE A CA 1
ATOM 887 C C . ILE A 1 112 ? 6.652 29.032 -4.340 1.00 13.51 108 ILE A C 1
ATOM 888 O O . ILE A 1 112 ? 7.302 30.069 -4.172 1.00 14.32 108 ILE A O 1
ATOM 893 N N . LYS A 1 113 ? 5.318 29.039 -4.392 1.00 13.92 109 LYS A N 1
ATOM 894 C CA . LYS A 1 113 ? 4.627 30.323 -4.386 1.00 16.46 109 LYS A CA 1
ATOM 895 C C . LYS A 1 113 ? 4.795 31.050 -3.061 1.00 16.88 109 LYS A C 1
ATOM 896 O O . LYS A 1 113 ? 4.719 32.282 -3.029 1.00 17.49 109 LYS A O 1
ATOM 902 N N . GLU A 1 114 ? 5.043 30.327 -1.972 1.00 14.20 110 GLU A N 1
ATOM 903 C CA . GLU A 1 114 ? 5.258 30.977 -0.688 1.00 15.24 110 GLU A CA 1
ATOM 904 C C . GLU A 1 114 ? 6.718 31.311 -0.423 1.00 15.95 110 GLU A C 1
ATOM 905 O O . GLU A 1 114 ? 7.012 31.968 0.582 1.00 19.07 110 GLU A O 1
ATOM 911 N N . ALA A 1 115 ? 7.633 30.906 -1.300 1.00 15.42 111 ALA A N 1
ATOM 912 C CA . ALA A 1 115 ? 9.064 31.094 -1.079 1.00 16.34 111 ALA A CA 1
ATOM 913 C C . ALA A 1 115 ? 9.497 32.439 -1.656 1.00 16.16 111 ALA A C 1
ATOM 914 O O . ALA A 1 115 ? 9.602 32.594 -2.880 1.00 20.55 111 ALA A O 1
ATOM 916 N N . GLY A 1 116 ? 9.770 33.393 -0.773 1.00 18.04 112 GLY A N 1
ATOM 917 C CA . GLY A 1 116 ? 10.144 34.732 -1.184 1.00 18.18 112 GLY A CA 1
ATOM 918 C C . GLY A 1 116 ? 11.622 35.013 -1.028 1.00 21.23 112 GLY A C 1
ATOM 919 O O . GLY A 1 116 ? 12.181 35.818 -1.779 1.00 27.08 112 GLY A O 1
ATOM 920 N N . ASP A 1 117 ? 12.273 34.376 -0.063 1.00 17.51 113 ASP A N 1
ATOM 921 C CA . ASP A 1 117 ? 13.698 34.594 0.100 1.00 17.65 113 ASP A CA 1
ATOM 922 C C . ASP A 1 117 ? 14.450 33.837 -0.981 1.00 16.38 113 ASP A C 1
ATOM 923 O O . ASP A 1 117 ? 14.021 32.766 -1.435 1.00 16.93 113 ASP A O 1
ATOM 928 N N . ALA A 1 118 ? 15.579 34.407 -1.408 1.00 17.75 114 ALA A N 1
ATOM 929 C CA . ALA A 1 118 ? 16.348 33.788 -2.480 1.00 18.10 114 ALA A CA 1
ATOM 930 C C . ALA A 1 118 ? 16.751 32.361 -2.133 1.00 16.63 114 ALA A C 1
ATOM 931 O O . ALA A 1 118 ? 16.673 31.467 -2.986 1.00 17.13 114 ALA A O 1
ATOM 933 N N . GLU A 1 119 ? 17.181 32.117 -0.893 1.00 16.78 115 GLU A N 1
ATOM 934 C CA . GLU A 1 119 ? 17.649 30.783 -0.538 1.00 18.55 115 GLU A CA 1
ATOM 935 C C . GLU A 1 119 ? 16.547 29.751 -0.717 1.00 16.89 115 GLU A C 1
ATOM 936 O O . GLU A 1 119 ? 16.785 28.672 -1.268 1.00 18.86 115 GLU A O 1
ATOM 942 N N A SER A 1 120 ? 15.332 30.062 -0.274 0.63 14.62 116 SER A N 1
ATOM 943 N N B SER A 1 120 ? 15.332 30.069 -0.269 0.37 15.06 116 SER A N 1
ATOM 944 C CA A SER A 1 120 ? 14.267 29.073 -0.389 0.63 14.30 116 SER A CA 1
ATOM 945 C CA B SER A 1 120 ? 14.238 29.108 -0.368 0.37 15.04 116 SER A CA 1
ATOM 946 C C A SER A 1 120 ? 13.793 28.940 -1.829 0.63 13.57 116 SER A C 1
ATOM 947 C C B SER A 1 120 ? 13.779 28.948 -1.811 0.37 13.89 116 SER A C 1
ATOM 948 O O A SER A 1 120 ? 13.608 27.824 -2.329 0.63 13.22 116 SER A O 1
ATOM 949 O O B SER A 1 120 ? 13.587 27.826 -2.293 0.37 13.92 116 SER A O 1
ATOM 954 N N . ARG A 1 121 ? 13.605 30.063 -2.522 1.00 13.00 117 ARG A N 1
ATOM 955 C CA . ARG A 1 121 ? 13.084 29.998 -3.879 1.00 14.33 117 ARG A CA 1
ATOM 956 C C . ARG A 1 121 ? 14.039 29.275 -4.821 1.00 12.47 117 ARG A C 1
ATOM 957 O O . ARG A 1 121 ? 13.611 28.434 -5.622 1.00 13.38 117 ARG A O 1
ATOM 965 N N . VAL A 1 122 ? 15.336 29.585 -4.740 1.00 12.59 118 VAL A N 1
ATOM 966 C CA . VAL A 1 122 ? 16.321 28.880 -5.556 1.00 12.51 118 VAL A CA 1
ATOM 967 C C . VAL A 1 122 ? 16.324 27.393 -5.232 1.00 12.51 118 VAL A C 1
ATOM 968 O O . VAL A 1 122 ? 16.378 26.549 -6.135 1.00 12.39 118 VAL A O 1
ATOM 972 N N . PHE A 1 123 ? 16.286 27.048 -3.942 1.00 11.76 119 PHE A N 1
ATOM 973 C CA . PHE A 1 123 ? 16.266 25.646 -3.543 1.00 12.17 119 PHE A CA 1
ATOM 974 C C . PHE A 1 123 ? 15.111 24.900 -4.197 1.00 11.23 119 PHE A C 1
ATOM 975 O O . PHE A 1 123 ? 15.296 23.817 -4.774 1.00 11.31 119 PHE A O 1
ATOM 983 N N . TYR A 1 124 ? 13.910 25.467 -4.133 1.00 11.21 120 TYR A N 1
ATOM 984 C CA . TYR A 1 124 ? 12.743 24.767 -4.658 1.00 11.34 120 TYR A CA 1
ATOM 985 C C . TYR A 1 124 ? 12.743 24.720 -6.178 1.00 11.20 120 TYR A C 1
ATOM 986 O O . TYR A 1 124 ? 12.299 23.726 -6.768 1.00 11.37 120 TYR A O 1
ATOM 995 N N . LEU A 1 125 ? 13.224 25.774 -6.835 1.00 11.63 121 LEU A N 1
ATOM 996 C CA . LEU A 1 125 ? 13.282 25.760 -8.292 1.00 12.17 121 LEU A CA 1
ATOM 997 C C . LEU A 1 125 ? 14.336 24.785 -8.791 1.00 11.10 121 LEU A C 1
ATOM 998 O O . LEU A 1 125 ? 14.140 24.131 -9.824 1.00 11.59 121 LEU A O 1
ATOM 1003 N N . LYS A 1 126 ? 15.448 24.656 -8.065 1.00 11.14 122 LYS A N 1
ATOM 1004 C CA . LYS A 1 126 ? 16.418 23.615 -8.378 1.00 11.52 122 LYS A CA 1
ATOM 1005 C C . LYS A 1 126 ? 15.772 22.242 -8.266 1.00 11.43 122 LYS A C 1
ATOM 1006 O O . LYS A 1 126 ? 15.948 21.389 -9.148 1.00 11.60 122 LYS A O 1
ATOM 1012 N N A MET A 1 127 ? 15.015 22.007 -7.187 0.59 11.15 123 MET A N 1
ATOM 1013 N N B MET A 1 127 ? 15.010 22.012 -7.197 0.41 11.11 123 MET A N 1
ATOM 1014 C CA A MET A 1 127 ? 14.300 20.740 -7.038 0.59 10.66 123 MET A CA 1
ATOM 1015 C CA B MET A 1 127 ? 14.316 20.739 -7.049 0.41 10.83 123 MET A CA 1
ATOM 1016 C C A MET A 1 127 ? 13.360 20.514 -8.212 0.59 10.85 123 MET A C 1
ATOM 1017 C C B MET A 1 127 ? 13.350 20.509 -8.201 0.41 10.89 123 MET A C 1
ATOM 1018 O O A MET A 1 127 ? 13.294 19.409 -8.764 0.59 10.75 123 MET A O 1
ATOM 1019 O O B MET A 1 127 ? 13.265 19.396 -8.733 0.41 10.82 123 MET A O 1
ATOM 1028 N N . LYS A 1 128 ? 12.615 21.543 -8.600 1.00 10.90 124 LYS A N 1
ATOM 1029 C CA . LYS A 1 128 ? 11.690 21.402 -9.716 1.00 11.46 124 LYS A CA 1
ATOM 1030 C C . LYS A 1 128 ? 12.431 21.004 -10.989 1.00 11.16 124 LYS A C 1
ATOM 1031 O O . LYS A 1 128 ? 12.003 20.097 -11.714 1.00 10.95 124 LYS A O 1
ATOM 1037 N N . GLY A 1 129 ? 13.558 21.666 -11.275 1.00 10.67 125 GLY A N 1
ATOM 1038 C CA . GLY A 1 129 ? 14.368 21.260 -12.414 1.00 11.20 125 GLY A CA 1
ATOM 1039 C C . GLY A 1 129 ? 14.841 19.821 -12.314 1.00 10.97 125 GLY A C 1
ATOM 1040 O O . GLY A 1 129 ? 14.772 19.066 -13.287 1.00 10.68 125 GLY A O 1
ATOM 1041 N N . ASP A 1 130 ? 15.312 19.418 -11.134 1.00 10.74 126 ASP A N 1
ATOM 1042 C CA . ASP A 1 130 ? 15.815 18.060 -10.937 1.00 11.37 126 ASP A CA 1
ATOM 1043 C C . ASP A 1 130 ? 14.733 17.017 -11.205 1.00 10.57 126 ASP A C 1
ATOM 1044 O O . ASP A 1 130 ? 14.978 16.017 -11.885 1.00 10.82 126 ASP A O 1
ATOM 1049 N N . TYR A 1 131 ? 13.528 17.222 -10.664 1.00 10.81 127 TYR A N 1
ATOM 1050 C CA . TYR A 1 131 ? 12.509 16.182 -10.805 1.00 10.96 127 TYR A CA 1
ATOM 1051 C C . TYR A 1 131 ? 11.921 16.149 -12.210 1.00 11.08 127 TYR A C 1
ATOM 1052 O O . TYR A 1 131 ? 11.576 15.070 -12.706 1.00 11.41 127 TYR A O 1
ATOM 1061 N N . TYR A 1 132 ? 11.852 17.292 -12.896 1.00 11.33 128 TYR A N 1
ATOM 1062 C CA . TYR A 1 132 ? 11.543 17.227 -14.321 1.00 11.68 128 TYR A CA 1
ATOM 1063 C C . TYR A 1 132 ? 12.673 16.561 -15.098 1.00 11.23 128 TYR A C 1
ATOM 1064 O O . TYR A 1 132 ? 12.411 15.831 -16.060 1.00 11.76 128 TYR A O 1
ATOM 1073 N N . ARG A 1 133 ? 13.929 16.766 -14.691 1.00 11.23 129 ARG A N 1
ATOM 1074 C CA . ARG A 1 133 ? 15.036 16.077 -15.343 1.00 11.73 129 ARG A CA 1
ATOM 1075 C C . ARG A 1 133 ? 14.920 14.566 -15.177 1.00 11.22 129 ARG A C 1
ATOM 1076 O O . ARG A 1 133 ? 15.154 13.811 -16.130 1.00 11.78 129 ARG A O 1
ATOM 1084 N N . TYR A 1 134 ? 14.552 14.098 -13.978 1.00 10.99 130 TYR A N 1
ATOM 1085 C CA . TYR A 1 134 ? 14.363 12.659 -13.794 1.00 11.50 130 TYR A CA 1
ATOM 1086 C C . TYR A 1 134 ? 13.210 12.139 -14.649 1.00 11.29 130 TYR A C 1
ATOM 1087 O O . TYR A 1 134 ? 13.296 11.038 -15.220 1.00 12.83 130 TYR A O 1
ATOM 1096 N N . LEU A 1 135 ? 12.125 12.904 -14.762 1.00 11.54 131 LEU A N 1
ATOM 1097 C CA . LEU A 1 135 ? 11.066 12.522 -15.693 1.00 12.58 131 LEU A CA 1
ATOM 1098 C C . LEU A 1 135 ? 11.582 12.478 -17.127 1.00 11.99 131 LEU A C 1
ATOM 1099 O O . LEU A 1 135 ? 11.220 11.584 -17.903 1.00 13.21 131 LEU A O 1
ATOM 1104 N N . ALA A 1 136 ? 12.438 13.431 -17.500 1.00 12.70 132 ALA A N 1
ATOM 1105 C CA . ALA A 1 136 ? 12.962 13.471 -18.861 1.00 13.30 132 ALA A CA 1
ATOM 1106 C C . ALA A 1 136 ? 13.836 12.265 -19.165 1.00 14.05 132 ALA A C 1
ATOM 1107 O O . ALA A 1 136 ? 13.864 11.793 -20.313 1.00 15.29 132 ALA A O 1
ATOM 1109 N N . GLU A 1 137 ? 14.532 11.737 -18.159 1.00 13.62 133 GLU A N 1
ATOM 1110 C CA . GLU A 1 137 ? 15.4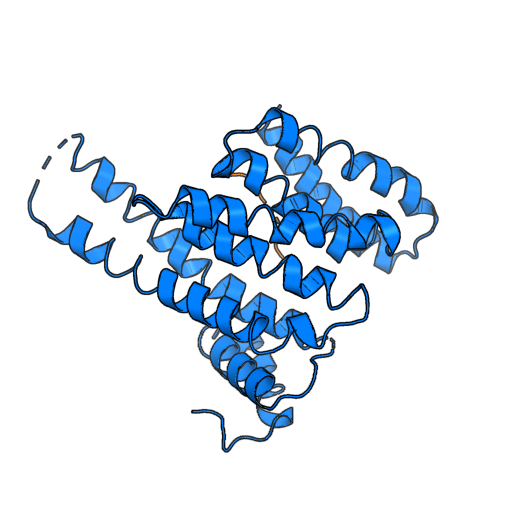13 10.594 -18.373 1.00 15.36 133 GLU A CA 1
ATOM 1111 C C . GLU A 1 137 ? 14.652 9.375 -18.879 1.00 16.41 133 GLU A C 1
ATOM 1112 O O . GLU A 1 137 ? 15.220 8.551 -19.609 1.00 17.13 133 GLU A O 1
ATOM 1118 N N . VAL A 1 138 ? 13.374 9.244 -18.520 1.00 13.96 134 VAL A N 1
ATOM 1119 C CA . VAL A 1 138 ? 12.568 8.082 -18.898 1.00 14.85 134 VAL A CA 1
ATOM 1120 C C . VAL A 1 138 ? 11.526 8.409 -19.943 1.00 16.67 134 VAL A C 1
ATOM 1121 O O . VAL A 1 138 ? 10.810 7.500 -20.399 1.00 19.01 134 VAL A O 1
ATOM 1125 N N . ALA A 1 139 ? 11.428 9.661 -20.367 1.00 17.34 135 ALA A N 1
ATOM 1126 C CA . ALA A 1 139 ? 10.362 10.063 -21.266 1.00 19.66 135 ALA A CA 1
ATOM 1127 C C . ALA A 1 139 ? 10.682 9.667 -22.699 1.00 22.10 135 ALA A C 1
ATOM 1128 O O . ALA A 1 139 ? 11.836 9.723 -23.134 1.00 22.17 135 ALA A O 1
ATOM 1130 N N . THR A 1 140 ? 9.641 9.240 -23.420 1.00 29.99 136 THR A N 1
ATOM 1131 C CA . THR A 1 140 ? 9.747 8.834 -24.818 1.00 38.21 136 THR A CA 1
ATOM 1132 C C . THR A 1 140 ? 8.562 9.260 -25.673 1.00 46.65 136 THR A C 1
ATOM 1133 O O . THR A 1 140 ? 8.633 9.104 -26.895 1.00 51.45 136 THR A O 1
ATOM 1137 N N . GLY A 1 141 ? 7.488 9.781 -25.092 1.00 47.83 137 GLY A N 1
ATOM 1138 C CA . GLY A 1 141 ? 6.271 10.092 -25.820 1.00 48.02 137 GLY A CA 1
ATOM 1139 C C . GLY A 1 141 ? 6.238 11.496 -26.382 1.00 47.57 137 GLY A C 1
ATOM 1140 O O . GLY A 1 141 ? 7.275 12.111 -26.655 1.00 48.31 137 GLY A O 1
ATOM 1141 N N . ASP A 1 142 ? 5.022 12.015 -26.551 1.00 45.53 138 ASP A N 1
ATOM 1142 C CA . ASP A 1 142 ? 4.802 13.306 -27.191 1.00 46.19 138 ASP A CA 1
ATOM 1143 C C . ASP A 1 142 ? 4.957 14.492 -26.249 1.00 45.22 138 ASP A C 1
ATOM 1144 O O . ASP A 1 142 ? 4.932 15.636 -26.714 1.00 45.96 138 ASP A O 1
ATOM 1146 N N . ASP A 1 143 ? 5.102 14.259 -24.947 1.00 42.98 139 ASP A N 1
ATOM 1147 C CA . ASP A 1 143 ? 5.323 15.337 -23.994 1.00 43.49 139 ASP A CA 1
ATOM 1148 C C . ASP A 1 143 ? 6.773 15.427 -23.533 1.00 40.24 139 ASP A C 1
ATOM 1149 O O . ASP A 1 143 ? 7.070 16.182 -22.603 1.00 41.08 139 ASP A O 1
ATOM 1154 N N . LYS A 1 144 ? 7.680 14.687 -24.177 1.00 33.85 140 LYS A N 1
ATOM 1155 C CA . LYS A 1 144 ? 9.080 14.676 -23.759 1.00 29.29 140 LYS A CA 1
ATOM 1156 C C . LYS A 1 144 ? 9.745 16.034 -23.968 1.00 24.52 140 LYS A C 1
ATOM 1157 O O . LYS A 1 144 ? 10.494 16.507 -23.099 1.00 19.46 140 LYS A O 1
ATOM 1163 N N . LYS A 1 145 ? 9.489 16.677 -25.109 1.00 21.72 141 LYS A N 1
ATOM 1164 C CA . LYS A 1 145 ? 10.032 18.015 -25.315 1.00 20.66 141 LYS A CA 1
ATOM 1165 C C . LYS A 1 145 ? 9.498 18.980 -24.274 1.00 20.26 141 LYS A C 1
ATOM 1166 O O . LYS A 1 145 ? 10.238 19.836 -23.776 1.00 17.11 141 LYS A O 1
ATOM 1172 N N . ARG A 1 146 ? 8.216 18.857 -23.920 1.00 20.97 142 ARG A N 1
ATOM 1173 C CA . ARG A 1 146 ? 7.662 19.743 -22.907 1.00 22.20 142 ARG A CA 1
ATOM 1174 C C . ARG A 1 146 ? 8.242 19.441 -21.529 1.00 16.69 142 ARG A C 1
ATOM 1175 O O . ARG A 1 146 ? 8.474 20.368 -20.756 1.00 17.02 142 ARG A O 1
ATOM 1183 N N . ILE A 1 147 ? 8.512 18.167 -21.218 1.00 16.72 143 ILE A N 1
ATOM 1184 C CA . ILE A 1 147 ? 9.153 17.832 -19.943 1.00 16.37 143 ILE A CA 1
ATOM 1185 C C . ILE A 1 147 ? 10.542 18.451 -19.868 1.00 14.70 143 ILE A C 1
ATOM 1186 O O . ILE A 1 147 ? 10.924 19.051 -18.854 1.00 14.41 143 ILE A O 1
ATOM 1191 N N . ILE A 1 148 ? 11.319 18.317 -20.943 1.00 14.89 144 ILE A N 1
ATOM 1192 C CA . ILE A 1 148 ? 12.647 18.919 -20.991 1.00 14.63 144 ILE A CA 1
ATOM 1193 C C . ILE A 1 148 ? 12.556 20.428 -20.828 1.00 14.74 144 ILE A C 1
ATOM 1194 O O . ILE A 1 148 ? 13.337 21.038 -20.086 1.00 14.67 144 ILE A O 1
ATOM 1199 N N . ASP A 1 149 ? 11.591 21.059 -21.497 1.00 14.12 145 ASP A N 1
ATOM 1200 C CA . ASP A 1 149 ? 11.486 22.507 -21.365 1.00 14.66 145 ASP A CA 1
ATOM 1201 C C . ASP A 1 149 ? 11.050 22.928 -19.971 1.00 13.36 145 ASP A C 1
ATOM 1202 O O . ASP A 1 149 ? 11.450 23.998 -19.505 1.00 14.52 145 ASP A O 1
ATOM 1207 N N . SER A 1 150 ? 10.233 22.116 -19.299 1.00 13.84 146 SER A N 1
ATOM 1208 C CA . SER A 1 150 ? 9.864 22.418 -17.921 1.00 14.08 146 SER A CA 1
ATOM 1209 C C . SER A 1 150 ? 11.078 22.378 -17.006 1.00 12.68 146 SER A C 1
ATOM 1210 O O . SER A 1 150 ? 11.219 23.224 -16.117 1.00 13.59 146 SER A O 1
ATOM 1213 N N . ALA A 1 151 ? 11.954 21.394 -17.195 1.00 12.05 147 ALA A N 1
ATOM 1214 C CA . ALA A 1 151 ? 13.183 21.353 -16.406 1.00 12.01 147 ALA A CA 1
ATOM 1215 C C . ALA A 1 151 ? 14.037 22.574 -16.693 1.00 11.90 147 ALA A C 1
ATOM 1216 O O . ALA A 1 151 ? 14.524 23.240 -15.773 1.00 11.66 147 ALA A O 1
ATOM 1218 N N A ARG A 1 152 ? 14.235 22.879 -17.976 0.48 11.71 148 ARG A N 1
ATOM 1219 N N B ARG A 1 152 ? 14.231 22.881 -17.977 0.52 11.71 148 ARG A N 1
ATOM 1220 C CA A ARG A 1 152 ? 15.058 24.020 -18.363 0.48 12.97 148 ARG A CA 1
ATOM 1221 C CA B ARG A 1 152 ? 15.060 24.016 -18.367 0.52 13.24 148 ARG A CA 1
ATOM 1222 C C A ARG A 1 152 ? 14.528 25.307 -17.751 0.48 12.50 148 ARG A C 1
ATOM 1223 C C B ARG A 1 152 ? 14.531 25.310 -17.764 0.52 12.67 148 ARG A C 1
ATOM 1224 O O A ARG A 1 152 ? 15.293 26.116 -17.210 0.48 12.55 148 ARG A O 1
ATOM 1225 O O B ARG A 1 152 ? 15.298 26.122 -17.231 0.52 12.71 148 ARG A O 1
ATOM 1240 N N . SER A 1 153 ? 13.214 25.518 -17.836 1.00 12.59 149 SER A N 1
ATOM 1241 C CA . SER A 1 153 ? 12.617 26.754 -17.345 1.00 14.85 149 SER A CA 1
ATOM 1242 C C . SER A 1 153 ? 12.803 26.914 -15.841 1.00 13.07 149 SER A C 1
ATOM 1243 O O . SER A 1 153 ? 13.081 28.018 -15.355 1.00 13.39 149 SER A 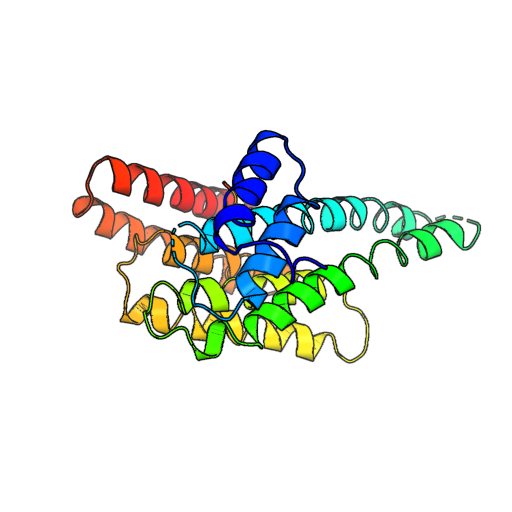O 1
ATOM 1246 N N . ALA A 1 154 ? 12.636 25.828 -15.086 1.00 12.67 150 ALA A N 1
ATOM 1247 C CA . ALA A 1 154 ? 12.831 25.899 -13.642 1.00 12.40 150 ALA A CA 1
ATOM 1248 C C . ALA A 1 154 ? 14.285 26.198 -13.300 1.00 11.57 150 ALA A C 1
ATOM 1249 O O . ALA A 1 154 ? 14.575 27.066 -12.465 1.00 11.91 150 ALA A O 1
ATOM 1251 N N . TYR A 1 155 ? 15.212 25.475 -13.933 1.00 11.55 151 TYR A N 1
ATOM 1252 C CA . TYR A 1 155 ? 16.628 25.734 -13.695 1.00 11.23 151 TYR A CA 1
ATOM 1253 C C . TYR A 1 155 ? 16.993 27.164 -14.062 1.00 12.19 151 TYR A C 1
ATOM 1254 O O . TYR A 1 155 ? 17.747 27.820 -13.335 1.00 11.62 151 TYR A O 1
ATOM 1263 N N . GLN A 1 156 ? 16.479 27.660 -15.194 1.00 11.96 152 GLN A N 1
ATOM 1264 C CA . GLN A 1 156 ? 16.831 29.002 -15.643 1.00 12.77 152 GLN A CA 1
ATOM 1265 C C . GLN A 1 156 ? 16.339 30.061 -14.667 1.00 12.57 152 GLN A C 1
ATOM 1266 O O . GLN A 1 156 ? 17.064 31.016 -14.359 1.00 13.65 152 GLN A O 1
ATOM 1272 N N . GLU A 1 157 ? 15.106 29.922 -14.173 1.00 13.18 153 GLU A N 1
ATOM 1273 C CA . GLU A 1 157 ? 14.624 30.886 -13.190 1.00 14.37 153 GLU A CA 1
ATOM 1274 C C . GLU A 1 157 ? 15.478 30.850 -11.930 1.00 13.71 153 GLU A C 1
ATOM 1275 O O . GLU A 1 157 ? 15.814 31.901 -11.369 1.00 15.04 153 GLU A O 1
ATOM 1281 N N . ALA A 1 158 ? 15.830 29.652 -11.464 1.00 12.88 154 ALA A N 1
ATOM 1282 C CA . ALA A 1 158 ? 16.704 29.530 -10.301 1.00 13.12 154 ALA A CA 1
ATOM 1283 C C . ALA A 1 158 ? 18.063 30.169 -10.559 1.00 12.31 154 ALA A C 1
ATOM 1284 O O . ALA A 1 158 ? 18.621 30.833 -9.679 1.00 12.98 154 ALA A O 1
ATOM 1286 N N A MET A 1 159 ? 18.608 29.968 -11.760 0.28 13.41 155 MET A N 1
ATOM 1287 N N B MET A 1 159 ? 18.623 29.962 -11.754 0.72 12.91 155 MET A N 1
ATOM 1288 C CA A MET A 1 159 ? 19.898 30.547 -12.114 0.28 14.54 155 MET A CA 1
ATOM 1289 C CA B MET A 1 159 ? 19.909 30.565 -12.096 0.72 14.08 155 MET A CA 1
ATOM 1290 C C A MET A 1 159 ? 19.836 32.065 -12.103 0.28 14.26 155 MET A C 1
ATOM 1291 C C B MET A 1 159 ? 19.818 32.078 -12.058 0.72 13.62 155 MET A C 1
ATOM 1292 O O A MET A 1 159 ? 20.761 32.731 -11.620 0.28 15.28 155 MET A O 1
ATOM 1293 O O B MET A 1 159 ? 20.706 32.751 -11.517 0.72 14.33 155 MET A O 1
ATOM 1302 N N . ASP A 1 160 ? 18.749 32.633 -12.628 1.00 13.65 156 ASP A N 1
ATOM 1303 C CA . ASP A 1 160 ? 18.621 34.082 -12.680 1.00 14.70 156 ASP A CA 1
ATOM 1304 C C . ASP A 1 160 ? 18.573 34.671 -11.277 1.00 14.50 156 ASP A C 1
ATOM 1305 O O . ASP A 1 160 ? 19.245 35.671 -10.991 1.00 15.22 156 ASP A O 1
ATOM 1310 N N . ILE A 1 161 ? 17.800 34.051 -10.380 1.00 13.64 157 ILE A N 1
ATOM 1311 C CA . ILE A 1 161 ? 17.726 34.546 -9.010 1.00 12.84 157 ILE A CA 1
ATOM 1312 C C . ILE A 1 161 ? 19.074 34.400 -8.326 1.00 13.60 157 ILE A C 1
ATOM 1313 O O . ILE A 1 161 ? 19.539 35.316 -7.631 1.00 14.58 157 ILE A O 1
ATOM 1318 N N . SER A 1 162 ? 19.718 33.242 -8.499 1.00 13.32 158 SER A N 1
ATOM 1319 C CA . SER A 1 162 ? 20.955 32.963 -7.781 1.00 13.84 158 SER A CA 1
ATOM 1320 C C . SER A 1 162 ? 22.055 33.934 -8.182 1.00 14.40 158 SER A C 1
ATOM 1321 O O . SER A 1 162 ? 22.852 34.364 -7.339 1.00 15.04 158 SER A O 1
ATOM 1324 N N . LYS A 1 163 ? 22.112 34.297 -9.461 1.00 13.66 159 LYS A N 1
ATOM 1325 C CA . LYS A 1 163 ? 23.150 35.219 -9.904 1.00 16.72 159 LYS A CA 1
ATOM 1326 C C . LYS A 1 163 ? 22.912 36.622 -9.366 1.00 17.17 159 LYS A C 1
ATOM 1327 O O . LYS A 1 163 ? 23.872 37.360 -9.110 1.00 20.17 159 LYS A O 1
ATOM 1333 N N . LYS A 1 164 ? 21.652 37.003 -9.175 1.00 15.91 160 LYS A N 1
ATOM 1334 C CA . LYS A 1 164 ? 21.342 38.327 -8.657 1.00 17.05 160 LYS A CA 1
ATOM 1335 C C . LYS A 1 164 ? 21.482 38.406 -7.144 1.00 16.82 160 LYS A C 1
ATOM 1336 O O . LYS A 1 164 ? 21.851 39.464 -6.616 1.00 19.71 160 LYS A O 1
ATOM 1342 N N . GLU A 1 165 ? 21.189 37.320 -6.424 1.00 15.78 161 GLU A N 1
ATOM 1343 C CA . GLU A 1 165 ? 20.983 37.394 -4.986 1.00 16.27 161 GLU A CA 1
ATOM 1344 C C . GLU A 1 165 ? 22.004 36.644 -4.146 1.00 17.09 161 GLU A C 1
ATOM 1345 O O . GLU A 1 165 ? 21.995 36.805 -2.920 1.00 20.90 161 GLU A O 1
ATOM 1351 N N . MET A 1 166 ? 22.868 35.828 -4.741 1.00 16.15 162 MET A N 1
ATOM 1352 C CA . MET A 1 166 ? 23.774 35.015 -3.949 1.00 16.39 162 MET A CA 1
ATOM 1353 C C . MET A 1 166 ? 25.202 35.186 -4.427 1.00 16.08 162 MET A C 1
ATOM 1354 O O . MET A 1 166 ? 25.440 35.399 -5.615 1.00 16.27 162 MET A O 1
ATOM 1359 N N . PRO A 1 167 ? 26.174 35.040 -3.532 1.00 16.40 163 PRO A N 1
ATOM 1360 C CA . PRO A 1 167 ? 27.570 35.027 -3.958 1.00 16.15 163 PRO A CA 1
ATOM 1361 C C . PRO A 1 167 ? 27.868 33.781 -4.767 1.00 14.31 163 PRO A C 1
ATOM 1362 O O . PRO A 1 167 ? 27.176 32.758 -4.628 1.00 15.38 163 PRO A O 1
ATOM 1366 N N . PRO A 1 168 ? 28.908 33.822 -5.603 1.00 14.93 164 PRO A N 1
ATOM 1367 C CA . PRO A 1 168 ? 29.212 32.675 -6.470 1.00 15.48 164 PRO A CA 1
ATOM 1368 C C . PRO A 1 168 ? 29.621 31.429 -5.719 1.00 14.80 164 PRO A C 1
ATOM 1369 O O . PRO A 1 168 ? 29.640 30.357 -6.331 1.00 15.56 164 PRO A O 1
ATOM 1373 N N . THR A 1 169 ? 29.955 31.524 -4.429 1.00 14.70 165 THR A N 1
ATOM 1374 C CA . THR A 1 169 ? 30.335 30.363 -3.641 1.00 13.73 165 THR A CA 1
ATOM 1375 C C . THR A 1 169 ? 29.173 29.755 -2.875 1.00 12.49 165 THR A C 1
ATOM 1376 O O . THR A 1 169 ? 29.370 28.753 -2.192 1.00 14.15 165 THR A O 1
ATOM 1380 N N . ASN A 1 1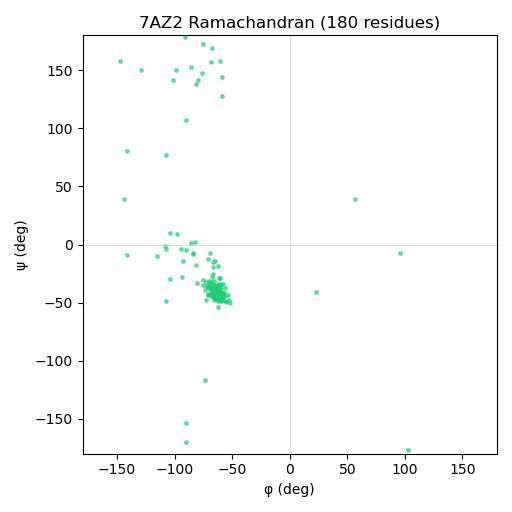70 ? 27.995 30.351 -2.924 1.00 13.41 166 ASN A N 1
ATOM 1381 C CA . ASN A 1 170 ? 26.888 29.851 -2.128 1.00 14.19 166 ASN A CA 1
ATOM 1382 C C . ASN A 1 170 ? 26.605 28.402 -2.515 1.00 13.00 166 ASN A C 1
ATOM 1383 O O . ASN A 1 170 ? 26.460 28.101 -3.708 1.00 13.44 166 ASN A O 1
ATOM 1388 N N . PRO A 1 171 ? 26.545 27.477 -1.554 1.00 13.92 167 PRO A N 1
ATOM 1389 C CA . PRO A 1 171 ? 26.375 26.061 -1.925 1.00 13.49 167 PRO A CA 1
ATOM 1390 C C . PRO A 1 171 ? 25.152 25.753 -2.776 1.00 12.42 167 PRO A C 1
ATOM 1391 O O . PRO A 1 171 ? 25.242 24.896 -3.658 1.00 14.10 167 PRO A O 1
ATOM 1395 N N . ILE A 1 172 ? 24.011 26.402 -2.537 1.00 12.85 168 ILE A N 1
ATOM 1396 C CA . ILE A 1 172 ? 22.848 26.112 -3.371 1.00 13.41 168 ILE A CA 1
ATOM 1397 C C . ILE A 1 172 ? 23.053 26.642 -4.785 1.00 12.57 168 ILE A C 1
ATOM 1398 O O . ILE A 1 172 ? 22.655 25.998 -5.760 1.00 13.80 168 ILE A O 1
ATOM 1403 N N . ARG A 1 173 ? 23.697 27.803 -4.926 1.00 12.85 169 ARG A N 1
ATOM 1404 C CA . ARG A 1 173 ? 24.020 28.307 -6.257 1.00 12.98 169 ARG A CA 1
ATOM 1405 C C . ARG A 1 173 ? 24.950 27.349 -6.987 1.00 12.38 169 ARG A C 1
ATOM 1406 O O . ARG A 1 173 ? 24.748 27.057 -8.173 1.00 12.48 169 ARG A O 1
ATOM 1414 N N . LEU A 1 174 ? 25.952 26.816 -6.286 1.00 12.14 170 LEU A N 1
ATOM 1415 C CA . LEU A 1 174 ? 26.880 25.873 -6.897 1.00 12.53 170 LEU A CA 1
ATOM 1416 C C . LEU A 1 174 ? 26.188 24.571 -7.281 1.00 11.75 170 LEU A C 1
ATOM 1417 O O . LEU A 1 174 ? 26.415 24.039 -8.371 1.00 12.04 170 LEU A O 1
ATOM 1422 N N . GLY A 1 175 ? 25.380 24.009 -6.378 1.00 12.16 171 GLY A N 1
ATOM 1423 C CA . GLY A 1 175 ? 24.692 22.766 -6.697 1.00 12.90 171 GLY A CA 1
ATOM 1424 C C . GLY A 1 175 ? 23.704 22.926 -7.835 1.00 11.42 171 GLY A C 1
ATOM 1425 O O . GLY A 1 175 ? 23.546 22.027 -8.668 1.00 11.53 171 GLY A O 1
ATOM 1426 N N . LEU A 1 176 ? 23.012 24.060 -7.868 1.00 11.35 172 LEU A N 1
ATOM 1427 C CA . LEU A 1 176 ? 22.121 24.355 -8.980 1.00 12.03 172 LEU A CA 1
ATOM 1428 C C . LEU A 1 176 ? 22.880 24.382 -10.297 1.00 11.28 172 LEU A C 1
ATOM 1429 O O . LEU A 1 176 ? 22.452 23.778 -11.279 1.00 11.12 172 LEU A O 1
ATOM 1434 N N . ALA A 1 177 ? 24.007 25.099 -10.340 1.00 11.12 173 ALA A N 1
ATOM 1435 C CA . ALA A 1 177 ? 24.780 25.179 -11.577 1.00 12.07 173 ALA A CA 1
ATOM 1436 C C . ALA A 1 177 ? 25.303 23.808 -11.986 1.00 11.85 173 ALA A C 1
ATOM 1437 O O . ALA A 1 177 ? 25.293 23.456 -13.174 1.00 11.78 173 ALA A O 1
ATOM 1439 N N . LEU A 1 178 ? 25.774 23.034 -11.009 1.00 11.51 174 LEU A N 1
ATOM 1440 C CA . LEU A 1 178 ? 26.214 21.671 -11.271 1.00 12.27 174 LEU A CA 1
ATOM 1441 C C . LEU A 1 178 ? 25.105 20.862 -11.936 1.00 11.31 174 LEU A C 1
ATOM 1442 O O . LEU A 1 178 ? 25.319 20.218 -12.968 1.00 12.02 174 LEU A O 1
ATOM 1447 N N . ASN A 1 179 ? 23.898 20.907 -11.367 1.00 11.31 175 ASN A N 1
ATOM 1448 C CA . ASN A 1 179 ? 22.809 20.088 -11.890 1.00 11.50 175 ASN A CA 1
ATOM 1449 C C . ASN A 1 179 ? 22.302 20.607 -13.225 1.00 11.17 175 ASN A C 1
ATOM 1450 O O . ASN A 1 179 ? 21.945 19.812 -14.095 1.00 11.16 175 ASN A O 1
ATOM 1455 N N . PHE A 1 180 ? 22.262 21.926 -13.410 1.00 10.97 176 PHE A N 1
ATOM 1456 C CA . PHE A 1 180 ? 21.867 22.466 -14.708 1.00 11.24 176 PHE A CA 1
ATOM 1457 C C . PHE A 1 180 ? 22.883 22.074 -15.773 1.00 10.87 176 PHE A C 1
ATOM 1458 O O . PHE A 1 180 ? 22.513 21.766 -16.910 1.00 11.40 176 PHE A O 1
ATOM 1466 N N A SER A 1 181 ? 24.171 22.061 -15.418 0.55 11.34 177 SER A N 1
ATOM 1467 N N B SER A 1 181 ? 24.161 22.027 -15.404 0.45 11.33 177 SER A N 1
ATOM 1468 C CA A SER A 1 181 ? 25.182 21.598 -16.361 0.55 11.55 177 SER A CA 1
ATOM 1469 C CA B SER A 1 181 ? 25.194 21.601 -16.339 0.45 11.69 177 SER A CA 1
ATOM 1470 C C A SER A 1 181 ? 24.946 20.141 -16.740 0.55 11.38 177 SER A C 1
ATOM 1471 C C B SER A 1 181 ? 25.039 20.127 -16.711 0.45 12.87 177 SER A C 1
ATOM 1472 O O A SER A 1 181 ? 25.028 19.780 -17.921 0.55 10.94 177 SER A O 1
ATOM 1473 O O B SER A 1 181 ? 25.290 19.736 -17.857 0.45 13.85 177 SER A O 1
ATOM 1478 N N . VAL A 1 182 ? 24.624 19.292 -15.757 1.00 11.50 178 VAL A N 1
ATOM 1479 C CA . VAL A 1 182 ? 24.297 17.899 -16.060 1.00 12.09 178 VAL A CA 1
ATOM 1480 C C . VAL A 1 182 ? 23.086 17.819 -16.981 1.00 11.37 178 VAL A C 1
ATOM 1481 O O . VAL A 1 182 ? 23.062 17.025 -17.931 1.00 12.60 178 VAL A O 1
ATOM 1485 N N . PHE A 1 183 ? 22.056 18.617 -16.704 1.00 11.91 179 PHE A N 1
ATOM 1486 C CA . PHE A 1 183 ? 20.914 18.717 -17.607 1.00 12.28 179 PHE A CA 1
ATOM 1487 C C . PHE A 1 183 ? 21.361 19.015 -19.035 1.00 11.29 179 PHE A C 1
ATOM 1488 O O . PHE A 1 183 ? 20.946 18.337 -19.982 1.00 11.89 179 PHE A O 1
ATOM 1496 N N . HIS A 1 184 ? 22.214 20.033 -19.213 1.00 11.50 180 HIS A N 1
ATOM 1497 C CA . HIS A 1 184 ? 22.678 20.368 -20.559 1.00 12.23 180 HIS A CA 1
ATOM 1498 C C . HIS A 1 184 ? 23.373 19.180 -21.211 1.00 12.94 180 HIS A C 1
ATOM 1499 O O . HIS A 1 184 ? 23.149 18.891 -22.396 1.00 13.29 180 HIS A O 1
ATOM 1506 N N . TYR A 1 185 ? 24.235 18.492 -20.465 1.00 12.54 181 TYR A N 1
ATOM 1507 C CA . TYR A 1 185 ? 25.042 17.423 -21.045 1.00 15.11 181 TYR A CA 1
ATOM 1508 C C . TYR A 1 185 ? 24.205 16.187 -21.352 1.00 14.58 181 TYR A C 1
ATOM 1509 O O . TYR A 1 185 ? 24.309 15.608 -22.443 1.00 17.02 181 TYR A O 1
ATOM 1518 N N . GLU A 1 186 ? 23.390 15.747 -20.393 1.00 13.90 182 GLU A N 1
ATOM 1519 C CA . GLU A 1 186 ? 22.729 14.446 -20.476 1.00 16.46 182 GLU A CA 1
ATOM 1520 C C . GLU A 1 186 ? 21.337 14.504 -21.080 1.00 16.42 182 GLU A C 1
ATOM 1521 O O . GLU A 1 186 ? 20.876 13.500 -21.642 1.00 19.20 182 GLU A O 1
ATOM 1527 N N . ILE A 1 187 ? 20.636 15.617 -20.948 1.00 15.32 183 ILE A N 1
ATOM 1528 C CA . ILE A 1 187 ? 19.241 15.721 -21.338 1.00 15.79 183 ILE A CA 1
ATOM 1529 C C . ILE A 1 187 ? 19.083 16.546 -22.599 1.00 15.16 183 ILE A C 1
ATOM 1530 O O . ILE A 1 187 ? 18.386 16.145 -23.535 1.00 17.00 183 ILE A O 1
ATOM 1535 N N . ALA A 1 188 ? 19.706 17.717 -22.633 1.00 15.02 184 ALA A N 1
ATOM 1536 C CA . ALA A 1 188 ? 19.491 18.675 -23.700 1.00 17.39 184 ALA A CA 1
ATOM 1537 C C . ALA A 1 188 ? 20.452 18.495 -24.862 1.00 15.91 184 ALA A C 1
ATOM 1538 O O . ALA A 1 188 ? 20.381 19.279 -25.814 1.00 20.45 184 ALA A O 1
ATOM 1540 N N A ASN A 1 189 ? 21.340 17.504 -24.811 0.58 15.11 185 ASN A N 1
ATOM 1541 N N B ASN A 1 189 ? 21.347 17.509 -24.799 0.42 16.22 185 ASN A N 1
ATOM 1542 C CA A ASN A 1 189 ? 22.301 17.275 -25.892 0.58 17.12 185 ASN A CA 1
ATOM 1543 C CA B ASN A 1 189 ? 22.315 17.254 -25.868 0.42 18.38 185 ASN A CA 1
ATOM 1544 C C A ASN A 1 189 ? 23.101 18.540 -26.194 0.58 14.09 185 ASN A C 1
ATOM 1545 C C B ASN A 1 189 ? 23.145 18.496 -26.186 0.42 16.53 185 ASN A C 1
ATOM 1546 O O A ASN A 1 189 ? 23.323 18.907 -27.352 0.58 18.05 185 ASN A O 1
ATOM 1547 O O B ASN A 1 189 ? 23.449 18.791 -27.344 0.42 20.37 185 ASN A O 1
ATOM 1556 N N . SER A 1 190 ? 23.526 19.228 -25.136 1.00 14.92 186 SER A N 1
ATOM 1557 C CA . SER A 1 190 ? 24.275 20.479 -25.251 1.00 15.10 186 SER A CA 1
ATOM 1558 C C . SER A 1 190 ? 25.561 20.372 -24.442 1.00 14.43 186 SER A C 1
ATOM 1559 O O . SER A 1 190 ? 25.734 21.081 -23.442 1.00 13.92 186 SER A O 1
ATOM 1562 N N . PRO A 1 191 ? 26.482 19.495 -24.843 1.00 14.91 187 PRO A N 1
ATOM 1563 C CA . PRO A 1 191 ? 27.707 19.330 -24.050 1.00 15.73 187 PRO A CA 1
ATOM 1564 C C . PRO A 1 191 ? 28.545 20.593 -23.969 1.00 13.47 187 PRO A C 1
ATOM 1565 O O . PRO A 1 191 ? 29.174 20.834 -22.932 1.00 14.40 187 PRO A O 1
ATOM 1569 N N . GLU A 1 192 ? 28.579 21.421 -25.012 1.00 14.25 188 GLU A N 1
ATOM 1570 C CA . GLU A 1 192 ? 29.364 22.649 -24.916 1.00 14.19 188 GLU A CA 1
ATOM 1571 C C . GLU A 1 192 ? 28.781 23.603 -23.883 1.00 13.37 188 GLU A C 1
ATOM 1572 O O . GLU A 1 192 ? 29.529 24.238 -23.129 1.00 14.20 188 GLU A O 1
ATOM 1578 N N . GLU A 1 193 ? 27.453 23.727 -23.835 1.00 13.12 189 GLU A N 1
ATOM 1579 C CA . GLU A 1 193 ? 26.830 24.553 -22.805 1.00 12.89 189 GLU A CA 1
ATOM 1580 C C . GLU A 1 193 ? 27.123 24.001 -21.417 1.00 12.45 189 GLU A C 1
ATOM 1581 O O . GLU A 1 193 ? 27.391 24.765 -20.477 1.00 13.03 189 GLU A O 1
ATOM 1587 N N . ALA A 1 194 ? 27.080 22.675 -21.271 1.00 12.61 190 ALA A N 1
ATOM 1588 C CA . ALA A 1 194 ? 27.383 22.043 -19.994 1.00 12.13 190 ALA A CA 1
ATOM 1589 C C . ALA A 1 194 ? 28.792 22.381 -19.539 1.00 13.03 190 ALA A C 1
ATOM 1590 O O . ALA A 1 194 ? 29.021 22.738 -18.373 1.00 13.00 190 ALA A O 1
ATOM 1592 N N . ILE A 1 195 ? 29.752 22.261 -20.455 1.00 12.64 191 ILE A N 1
ATOM 1593 C CA . ILE A 1 195 ? 31.146 22.522 -20.127 1.00 13.75 191 ILE A CA 1
ATOM 1594 C C . ILE A 1 195 ? 31.347 23.995 -19.795 1.00 14.13 191 ILE A C 1
ATOM 1595 O O . ILE A 1 195 ? 32.003 24.339 -18.803 1.00 14.21 191 ILE A O 1
ATOM 1600 N N A SER A 1 196 ? 30.788 24.886 -20.614 0.50 13.08 192 SER A N 1
ATOM 1601 N N B SER A 1 196 ? 30.770 24.893 -20.599 0.50 13.07 192 SER A N 1
ATOM 1602 C CA A SER A 1 196 ? 30.920 26.317 -20.363 0.50 14.40 192 SER A CA 1
ATOM 1603 C CA B SER A 1 196 ? 30.935 26.325 -20.353 0.50 14.52 192 SER A CA 1
ATOM 1604 C C A SER A 1 196 ? 30.360 26.683 -18.997 0.50 13.92 192 SER A C 1
ATOM 1605 C C B SER A 1 196 ? 30.330 26.733 -19.015 0.50 14.15 192 SER A C 1
ATOM 1606 O O A SER A 1 196 ? 30.999 27.409 -18.223 0.50 13.08 192 SER A O 1
ATOM 1607 O O B SER A 1 196 ? 30.904 27.554 -18.287 0.50 13.91 192 SER A O 1
ATOM 1612 N N . LEU A 1 197 ? 29.162 26.182 -18.679 1.00 13.05 193 LEU A N 1
ATOM 1613 C CA . LEU A 1 197 ? 28.549 26.511 -17.397 1.00 13.34 193 LEU A CA 1
ATOM 1614 C C . LEU A 1 197 ? 29.393 26.002 -16.238 1.00 12.43 193 LEU A C 1
ATOM 1615 O O . LEU A 1 197 ? 29.611 26.718 -15.253 1.00 12.64 193 LEU A O 1
ATOM 1620 N N . ALA A 1 198 ? 29.874 24.769 -16.330 1.00 13.11 194 ALA A N 1
ATOM 1621 C CA . ALA A 1 198 ? 30.685 24.225 -15.251 1.00 13.67 194 ALA A CA 1
ATOM 1622 C C . ALA A 1 198 ? 31.971 25.023 -15.065 1.00 13.59 194 ALA A C 1
ATOM 1623 O O . ALA A 1 198 ? 32.368 25.314 -13.928 1.00 14.10 194 ALA A O 1
ATOM 1625 N N . LYS A 1 199 ? 32.634 25.378 -16.170 1.00 14.45 195 LYS A N 1
ATOM 1626 C CA . LYS A 1 199 ? 33.878 26.145 -16.097 1.00 15.15 195 LYS A CA 1
ATOM 1627 C C . LYS A 1 199 ? 33.657 27.527 -15.482 1.00 14.45 195 LYS A C 1
ATOM 1628 O O . LYS A 1 199 ? 34.389 27.934 -14.570 1.00 15.19 195 LYS A O 1
ATOM 1630 N N A THR A 1 200 ? 32.656 28.249 -15.974 0.50 13.89 196 THR A N 1
ATOM 1631 N N B THR A 1 200 ? 32.673 28.279 -15.983 0.50 14.06 196 THR A N 1
ATOM 1632 C CA A THR A 1 200 ? 32.392 29.603 -15.496 0.50 14.77 196 THR A CA 1
ATOM 1633 C CA B THR A 1 200 ? 32.468 29.622 -15.440 0.50 14.49 196 THR A CA 1
ATOM 1634 C C A THR A 1 200 ? 31.975 29.597 -14.030 0.50 12.56 196 THR A C 1
ATOM 1635 C C B THR A 1 200 ? 32.044 29.561 -13.982 0.50 12.13 196 THR A C 1
ATOM 1636 O O A THR A 1 200 ? 32.364 30.484 -13.256 0.50 13.21 196 THR A O 1
ATOM 1637 O O B THR A 1 200 ? 32.483 30.384 -13.166 0.50 13.37 196 THR A O 1
ATOM 1644 N N . THR A 1 201 ? 31.182 28.603 -13.634 1.00 12.82 197 THR A N 1
ATOM 1645 C CA . THR A 1 201 ? 30.779 28.464 -12.237 1.00 12.25 197 THR A CA 1
ATOM 1646 C C . THR A 1 201 ? 31.985 28.200 -11.352 1.00 12.80 197 THR A C 1
ATOM 1647 O O . THR A 1 201 ? 32.141 28.819 -10.289 1.00 13.37 197 THR A O 1
ATOM 1651 N N . PHE A 1 202 ? 32.845 27.277 -11.773 1.00 12.20 198 PHE A N 1
ATOM 1652 C CA . PHE A 1 202 ? 34.026 26.941 -10.990 1.00 13.08 198 PHE A CA 1
ATOM 1653 C C . PHE A 1 202 ? 34.927 28.155 -10.824 1.00 13.92 198 PHE A C 1
ATOM 1654 O O . PHE A 1 202 ? 35.375 28.467 -9.712 1.00 14.26 198 PHE A O 1
ATOM 1662 N N . ASP A 1 203 ? 35.199 28.859 -11.922 1.00 14.19 199 ASP A N 1
ATOM 1663 C CA . A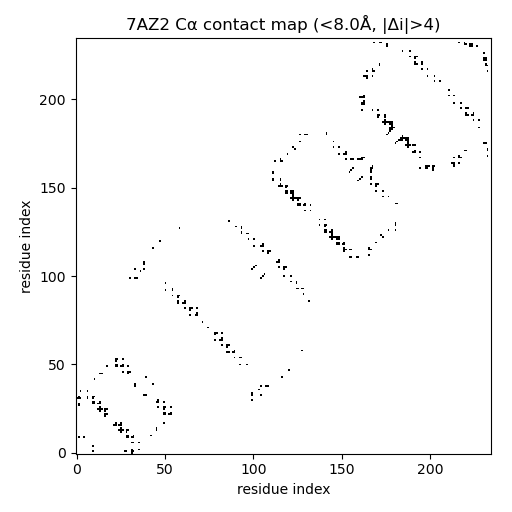SP A 1 203 ? 36.139 29.974 -11.880 1.00 15.13 199 ASP A CA 1
ATOM 1664 C C . ASP A 1 203 ? 35.605 31.123 -11.038 1.00 15.07 199 ASP A C 1
ATOM 1665 O O . ASP A 1 203 ? 36.360 31.756 -10.287 1.00 16.07 199 ASP A O 1
ATOM 1670 N N . GLU A 1 204 ? 34.315 31.416 -11.145 1.00 14.54 200 GLU A N 1
ATOM 1671 C CA . GLU A 1 204 ? 33.756 32.506 -10.361 1.00 13.91 200 GLU A CA 1
ATOM 1672 C C . GLU A 1 204 ? 33.711 32.158 -8.881 1.00 13.64 200 GLU A C 1
ATOM 1673 O O . GLU A 1 204 ? 33.913 33.032 -8.028 1.00 14.79 200 GLU A O 1
ATOM 1679 N N . ALA A 1 205 ? 33.491 30.886 -8.553 1.00 13.48 201 ALA A N 1
ATOM 1680 C CA . ALA A 1 205 ? 33.553 30.483 -7.155 1.00 12.62 201 ALA A CA 1
ATOM 1681 C C . ALA A 1 205 ? 34.976 30.581 -6.618 1.00 12.73 201 ALA A C 1
ATOM 1682 O O . ALA A 1 205 ? 35.197 31.086 -5.505 1.00 12.94 201 ALA A O 1
ATOM 1684 N N . MET A 1 206 ? 35.956 30.122 -7.402 1.00 13.26 202 MET A N 1
ATOM 1685 C CA . MET A 1 206 ? 37.350 30.187 -6.979 1.00 14.09 202 MET A CA 1
ATOM 1686 C C . MET A 1 206 ? 37.733 31.602 -6.571 1.00 13.34 202 MET A C 1
ATOM 1687 O O . MET A 1 206 ? 38.381 31.815 -5.539 1.00 14.04 202 MET A O 1
ATOM 1692 N N . ALA A 1 207 ? 37.314 32.580 -7.364 1.00 13.38 203 ALA A N 1
ATOM 1693 C CA . ALA A 1 207 ? 37.666 33.970 -7.134 1.00 14.80 203 ALA A CA 1
ATOM 1694 C C . ALA A 1 207 ? 36.973 34.567 -5.914 1.00 13.42 203 ALA A C 1
ATOM 1695 O O . ALA A 1 207 ? 37.370 35.648 -5.469 1.00 15.45 203 ALA A O 1
ATOM 1697 N N . ASP A 1 208 ? 35.971 33.890 -5.350 1.00 13.80 204 ASP A N 1
ATOM 1698 C CA . ASP A 1 208 ? 35.221 34.370 -4.197 1.00 14.85 204 ASP A CA 1
ATOM 1699 C C . ASP A 1 208 ? 35.566 33.603 -2.926 1.00 13.78 204 ASP A C 1
ATOM 1700 O O . ASP A 1 208 ? 35.102 33.985 -1.846 1.00 14.79 204 ASP A O 1
ATOM 1705 N N . LEU A 1 209 ? 36.408 32.567 -3.014 1.00 12.63 205 LEU A N 1
ATOM 1706 C CA . LEU A 1 209 ? 36.726 31.768 -1.832 1.00 13.36 205 LEU A CA 1
ATOM 1707 C C . LEU A 1 209 ? 37.400 32.596 -0.746 1.00 13.35 205 LEU A C 1
ATOM 1708 O O . LEU A 1 209 ? 37.271 32.279 0.444 1.00 13.75 205 LEU A O 1
ATOM 1713 N N . HIS A 1 210 ? 38.126 33.650 -1.133 1.00 13.42 206 HIS A N 1
ATOM 1714 C CA . HIS A 1 210 ? 38.879 34.441 -0.164 1.00 14.63 206 HIS A CA 1
ATOM 1715 C C . HIS A 1 210 ? 37.978 35.115 0.858 1.00 14.24 206 HIS A C 1
ATOM 1716 O O . HIS A 1 210 ? 38.466 35.539 1.917 1.00 15.40 206 HIS A O 1
ATOM 1723 N N . THR A 1 211 ? 36.682 35.237 0.572 1.00 14.50 207 THR A N 1
ATOM 1724 C CA . THR A 1 211 ? 35.763 35.897 1.487 1.00 16.79 207 THR A CA 1
ATOM 1725 C C . THR A 1 211 ? 35.232 34.980 2.579 1.00 14.97 207 THR A C 1
ATOM 1726 O O . THR A 1 211 ? 34.553 35.472 3.489 1.00 16.82 207 THR A O 1
ATOM 1730 N N . LEU A 1 212 ? 35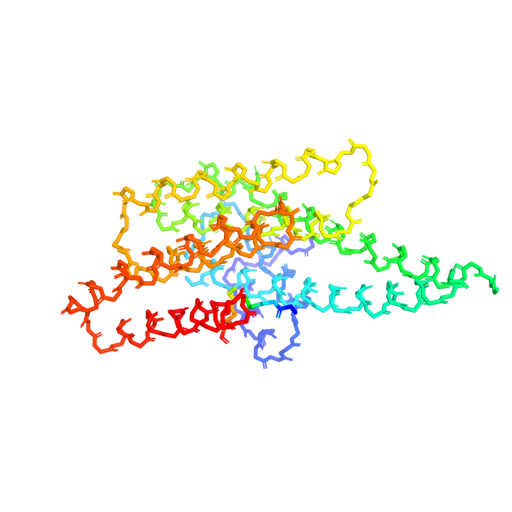.517 33.684 2.514 1.00 14.94 208 LEU A N 1
ATOM 1731 C CA . LEU A 1 212 ? 34.818 32.685 3.304 1.00 15.24 208 LEU A CA 1
ATOM 1732 C C . LEU A 1 212 ? 35.594 32.280 4.548 1.00 16.47 208 LEU A C 1
ATOM 1733 O O . LEU A 1 212 ? 36.828 32.276 4.570 1.00 18.21 208 LEU A O 1
ATOM 1738 N N . SER A 1 213 ? 34.839 31.896 5.573 1.00 17.40 209 SER A N 1
ATOM 1739 C CA . SER A 1 213 ? 35.387 31.214 6.732 1.00 17.63 209 SER A CA 1
ATOM 1740 C C . SER A 1 213 ? 35.871 29.821 6.338 1.00 19.02 209 SER A C 1
ATOM 1741 O O . SER A 1 213 ? 35.594 29.319 5.243 1.00 18.24 209 SER A O 1
ATOM 1744 N N . GLU A 1 214 ? 36.592 29.180 7.261 1.00 18.98 210 GLU A N 1
ATOM 1745 C CA . GLU A 1 214 ? 37.092 27.830 7.016 1.00 22.23 210 GLU A CA 1
ATOM 1746 C C . GLU A 1 214 ? 35.956 26.854 6.728 1.00 20.73 210 GLU A C 1
ATOM 1747 O O . GLU A 1 214 ? 36.063 26.015 5.825 1.00 20.87 210 GLU A O 1
ATOM 1753 N N . ASP A 1 215 ? 34.859 26.945 7.485 1.00 20.86 211 ASP A N 1
ATOM 1754 C CA . ASP A 1 215 ? 33.763 26.000 7.294 1.00 23.38 211 ASP A CA 1
ATOM 1755 C C . ASP A 1 215 ? 33.040 26.241 5.972 1.00 19.98 211 ASP A C 1
ATOM 1756 O O . ASP A 1 215 ? 32.706 25.285 5.261 1.00 20.00 211 ASP A O 1
ATOM 1761 N N . SER A 1 216 ? 32.779 27.507 5.633 1.00 18.85 212 SER A N 1
ATOM 1762 C CA . SER A 1 216 ? 32.146 27.806 4.352 1.00 17.58 212 SER A CA 1
ATOM 1763 C C . SER A 1 216 ? 33.054 27.419 3.193 1.00 16.74 212 SER A C 1
ATOM 1764 O O . SER A 1 216 ? 32.581 26.932 2.160 1.00 17.70 212 SER A O 1
ATOM 1767 N N . TYR A 1 217 ? 34.362 27.628 3.354 1.00 16.35 213 TYR A N 1
ATOM 1768 C CA . TYR A 1 217 ? 35.323 27.217 2.338 1.00 16.61 213 TYR A CA 1
ATOM 1769 C C . TYR A 1 217 ? 35.222 25.722 2.068 1.00 17.47 213 TYR A C 1
ATOM 1770 O O . TYR A 1 217 ? 35.256 25.283 0.911 1.00 16.22 213 TYR A O 1
ATOM 1779 N N . LYS A 1 218 ? 35.090 24.923 3.127 1.00 17.92 214 LYS A N 1
ATOM 1780 C CA . LYS A 1 218 ? 34.941 23.482 2.953 1.00 18.41 214 LYS A CA 1
ATOM 1781 C C . LYS A 1 218 ? 33.661 23.146 2.199 1.00 17.01 214 LYS A C 1
ATOM 1782 O O . LYS A 1 218 ? 33.677 22.322 1.279 1.00 18.60 214 LYS A O 1
ATOM 1784 N N . ASP A 1 219 ? 32.547 23.787 2.566 1.00 17.81 215 ASP A N 1
ATOM 1785 C CA . ASP A 1 219 ? 31.277 23.540 1.885 1.00 19.37 215 ASP A CA 1
ATOM 1786 C C . ASP A 1 219 ? 31.391 23.840 0.395 1.00 17.22 215 ASP A C 1
ATOM 1787 O O . ASP A 1 219 ? 30.964 23.043 -0.450 1.00 17.77 215 ASP A O 1
ATOM 1792 N N . SER A 1 220 ? 31.957 24.996 0.055 1.00 16.08 216 SER A N 1
ATOM 1793 C CA . SER A 1 220 ? 31.985 25.422 -1.338 1.00 15.63 216 SER A CA 1
ATOM 1794 C C . SER A 1 220 ? 32.951 24.577 -2.152 1.00 14.40 216 SER A C 1
ATOM 1795 O O . SER A 1 220 ? 32.632 24.166 -3.278 1.00 14.75 216 SER A O 1
ATOM 1798 N N . THR A 1 221 ? 34.139 24.297 -1.604 1.00 14.97 217 THR A N 1
ATOM 1799 C CA . THR A 1 221 ? 35.123 23.548 -2.375 1.00 14.79 217 THR A CA 1
ATOM 1800 C C . THR A 1 221 ? 34.680 22.111 -2.617 1.00 15.87 217 THR A C 1
ATOM 1801 O O . THR A 1 221 ? 35.064 21.519 -3.626 1.00 16.90 217 THR A O 1
ATOM 1805 N N . LEU A 1 222 ? 33.871 21.540 -1.722 1.00 16.22 218 LEU A N 1
ATOM 1806 C CA . LEU A 1 222 ? 33.346 20.199 -1.961 1.00 16.78 218 LEU A CA 1
ATOM 1807 C C . LEU A 1 222 ? 32.524 20.154 -3.246 1.00 15.54 218 LEU A C 1
ATOM 1808 O O . LEU A 1 222 ? 32.661 19.229 -4.055 1.00 16.63 218 LEU A O 1
ATOM 1813 N N . ILE A 1 223 ? 31.659 21.150 -3.452 1.00 16.05 219 ILE A N 1
ATOM 1814 C CA . ILE A 1 223 ? 30.830 21.159 -4.653 1.00 16.17 219 ILE A CA 1
ATOM 1815 C C . ILE A 1 223 ? 31.646 21.562 -5.866 1.00 15.15 219 ILE A C 1
ATOM 1816 O O . ILE A 1 223 ? 31.419 21.061 -6.970 1.00 15.31 219 ILE A O 1
ATOM 1821 N N . MET A 1 224 ? 32.608 22.474 -5.688 1.00 15.21 220 MET A N 1
ATOM 1822 C CA . MET A 1 224 ? 33.496 22.798 -6.798 1.00 14.74 220 MET A CA 1
ATOM 1823 C C . MET A 1 224 ? 34.218 21.560 -7.308 1.00 15.92 220 MET A C 1
ATOM 1824 O O . MET A 1 224 ? 34.477 21.439 -8.512 1.00 15.62 220 MET A O 1
ATOM 1829 N N . GLN A 1 225 ? 34.541 20.626 -6.412 1.00 15.64 221 GLN A N 1
ATOM 1830 C CA . GLN A 1 225 ? 35.219 19.408 -6.839 1.00 16.83 221 GLN A CA 1
ATOM 1831 C C . GLN A 1 225 ? 34.330 18.570 -7.748 1.00 15.66 221 GLN A C 1
ATOM 1832 O O . GLN A 1 225 ? 34.819 17.937 -8.689 1.00 16.48 221 GLN A O 1
ATOM 1838 N N . LEU A 1 226 ? 33.020 18.562 -7.494 1.00 15.48 222 LEU A N 1
ATOM 1839 C CA . LEU A 1 226 ? 32.110 17.856 -8.391 1.00 14.92 222 LEU A CA 1
ATOM 1840 C C . LEU A 1 226 ? 32.078 18.501 -9.768 1.00 16.03 222 LEU A C 1
ATOM 1841 O O . LEU A 1 226 ? 32.014 17.797 -10.784 1.00 15.35 222 LEU A O 1
ATOM 1846 N N . LEU A 1 227 ? 32.093 19.840 -9.825 1.00 14.74 223 LEU A N 1
ATOM 1847 C CA . LEU A 1 227 ? 32.191 20.519 -11.114 1.00 14.55 223 LEU A CA 1
ATOM 1848 C C . LEU A 1 227 ? 33.468 20.115 -11.835 1.00 16.04 223 LEU A C 1
ATOM 1849 O O . LEU A 1 227 ? 33.452 19.813 -13.036 1.00 15.42 223 LEU A O 1
ATOM 1854 N N . ARG A 1 228 ? 34.584 20.077 -11.101 1.00 16.39 224 ARG A N 1
ATOM 1855 C CA . ARG A 1 228 ? 35.859 19.677 -11.689 1.00 18.06 224 ARG A CA 1
ATOM 1856 C C . ARG A 1 228 ? 35.816 18.231 -12.165 1.00 17.40 224 ARG A C 1
ATOM 1857 O O . ARG A 1 228 ? 36.344 17.906 -13.235 1.00 18.66 224 ARG A O 1
ATOM 1865 N N . ASP A 1 229 ? 35.194 17.348 -11.382 1.00 16.87 225 ASP A N 1
ATOM 1866 C CA . ASP A 1 229 ? 35.079 15.951 -11.792 1.00 18.17 225 ASP A CA 1
ATOM 1867 C C . ASP A 1 229 ? 34.342 15.831 -13.117 1.00 16.76 225 ASP A C 1
ATOM 1868 O O . ASP A 1 229 ? 34.732 15.041 -13.985 1.00 18.89 225 ASP A O 1
ATOM 1873 N N . ASN A 1 230 ? 33.267 16.601 -13.293 1.00 16.49 226 ASN A N 1
ATOM 1874 C CA . ASN A 1 230 ? 32.545 16.546 -14.557 1.00 17.44 226 ASN A CA 1
ATOM 1875 C C . ASN A 1 230 ? 33.374 17.128 -15.687 1.00 16.93 226 ASN A C 1
ATOM 1876 O O . ASN A 1 230 ? 33.395 16.573 -16.788 1.00 17.86 226 ASN A O 1
ATOM 1881 N N . LEU A 1 231 ? 34.065 18.242 -15.442 1.00 16.54 227 LEU A N 1
ATOM 1882 C CA . LEU A 1 231 ? 34.914 18.798 -16.490 1.00 16.81 227 LEU A CA 1
ATOM 1883 C C . LEU A 1 231 ? 35.986 17.805 -16.914 1.00 19.43 227 LEU A C 1
ATOM 1884 O O . LEU A 1 231 ? 36.297 17.690 -18.104 1.00 21.44 227 LEU A O 1
ATOM 1889 N N . THR A 1 232 ? 36.549 17.064 -15.958 1.00 19.44 228 THR A N 1
ATOM 1890 C CA . THR A 1 232 ? 37.543 16.049 -16.299 1.00 23.57 228 THR A CA 1
ATOM 1891 C C . THR A 1 232 ? 36.925 14.921 -17.118 1.00 24.12 228 THR A C 1
ATOM 1892 O O . THR A 1 232 ? 37.550 14.410 -18.057 1.00 25.98 228 THR A O 1
ATOM 1896 N N . LEU A 1 233 ? 35.697 14.526 -16.782 1.00 21.65 229 LEU A N 1
ATOM 1897 C CA . LEU A 1 233 ? 35.015 13.482 -17.537 1.00 23.10 229 LEU A CA 1
ATOM 1898 C C . LEU A 1 233 ? 34.662 13.944 -18.946 1.00 23.91 229 LEU A C 1
ATOM 1899 O O . LEU A 1 233 ? 34.708 13.145 -19.890 1.00 23.00 229 LEU A O 1
ATOM 1904 N N . TRP A 1 234 ? 34.327 15.223 -19.111 1.00 20.48 230 TRP A N 1
ATOM 1905 C CA . TRP A 1 234 ? 33.772 15.744 -20.353 1.00 20.29 230 TRP A CA 1
ATOM 1906 C C . TRP A 1 234 ? 34.818 16.311 -21.304 1.00 26.35 230 TRP A C 1
ATOM 1907 O O . TRP A 1 234 ? 34.496 16.560 -22.471 1.00 27.32 230 TRP A O 1
ATOM 1918 N N . THR A 1 235 ? 36.039 16.551 -20.840 1.00 29.90 231 THR A N 1
ATOM 1919 C CA . THR A 1 235 ? 37.064 17.157 -21.681 1.00 35.42 231 THR A CA 1
ATOM 1920 C C . THR A 1 235 ? 38.355 16.347 -21.657 1.00 43.26 231 THR A C 1
ATOM 1921 O O . THR A 1 235 ? 39.329 16.694 -22.327 1.00 45.36 231 THR A O 1
ATOM 1925 N N . ARG B 2 9 ? 28.419 8.375 -16.707 1.00 41.30 124 ARG P N 1
ATOM 1926 C CA . ARG B 2 9 ? 27.502 9.300 -16.050 1.00 41.92 124 ARG P CA 1
ATOM 1927 C C . ARG B 2 9 ? 28.246 10.299 -15.171 1.00 41.43 124 ARG P C 1
ATOM 1928 O O . ARG B 2 9 ? 29.020 9.910 -14.294 1.00 43.72 124 ARG P O 1
ATOM 1930 N N . PRO B 2 10 ? 28.023 11.585 -15.416 1.00 35.92 125 PRO P N 1
ATOM 1931 C CA . PRO B 2 10 ? 28.616 12.622 -14.567 1.00 32.00 125 PRO P CA 1
ATOM 1932 C C . PRO B 2 10 ? 27.903 12.744 -13.224 1.00 30.18 125 PRO P C 1
ATOM 1933 O O . PRO B 2 10 ? 26.869 12.124 -12.963 1.00 31.24 125 PRO P O 1
ATOM 1937 N N . SER B 2 11 ? 28.500 13.560 -12.361 1.00 23.88 126 SER P N 1
ATOM 1938 C CA . SER B 2 11 ? 28.006 13.774 -11.014 1.00 23.53 126 SER P CA 1
ATOM 1939 C C . SER B 2 11 ? 27.037 14.941 -10.969 1.00 20.10 126 SER P C 1
ATOM 1940 O O . SER B 2 11 ? 27.382 16.048 -11.330 1.00 19.33 126 SER P O 1
ATOM 1953 N N . TRP B 2 13 ? 24.601 16.948 -8.004 1.00 17.39 128 TRP P N 1
ATOM 1954 C CA . TRP B 2 13 ? 24.900 17.215 -6.613 1.00 18.24 128 TRP P CA 1
ATOM 1955 C C . TRP B 2 13 ? 24.624 15.988 -5.754 1.00 19.85 128 TRP P C 1
ATOM 1956 O O . TRP B 2 13 ? 23.631 15.288 -5.954 1.00 20.71 128 TRP P O 1
ATOM 1967 N N . ARG B 2 14 ? 25.524 15.726 -4.810 1.00 20.61 129 ARG P N 1
ATOM 1968 C CA . ARG B 2 14 ? 25.343 14.641 -3.858 1.00 29.99 129 ARG P CA 1
ATOM 1969 C C . ARG B 2 14 ? 25.983 15.039 -2.538 1.00 37.31 129 ARG P C 1
ATOM 1970 O O . ARG B 2 14 ? 26.864 15.902 -2.488 1.00 40.07 129 ARG P O 1
ATOM 1978 N N . GLN B 2 15 ? 25.528 14.397 -1.466 1.00 41.05 130 GLN P N 1
ATOM 1979 C CA . GLN B 2 15 ? 26.021 14.691 -0.124 1.00 44.74 130 GLN P CA 1
ATOM 1980 C C . GLN B 2 15 ? 27.489 14.305 0.028 1.00 45.92 130 GLN P C 1
ATOM 1981 O O . GLN B 2 15 ? 27.888 13.195 -0.326 1.00 46.57 130 GLN P O 1
#

Foldseek 3Di:
DCQPPDLVVLCVVLVVCVVVVVLVSNLVSLLSNLVVPDADDVSLVSNCVSLCVVLVVLLVVLVVLVVVVVVVVCDDCVSVVVSVVSLVVSLVSLVSLLVSVVVPHLVPDDDLVSNLSSLLSQLVSLLSNLVPDDDDCNVVSLVSSVVSLVVSQVSCVVHHQLQDLSNLVSLLVVLVSCVPRVVNPVVSLVSLVVSLVSNVVVLVVDDPVSNVSRVVSNVSSVVVNVVSD/DDDPDD

Nearest PDB structures (foldseek):
  7bdy-assembly1_A  TM=1.004E+00  e=2.987E-28  Homo sapiens
  7biy-assembly1_A  TM=9.996E-01  e=4.288E-28  Homo sapiens
  6sip-assembly1_A  TM=1.000E+00  e=5.884E-28  Homo sapiens
  6rl4-assembly1_A-2  TM=9.957E-01  e=1.012E-27  Homo sapiens
  7or8-assembly1_A  TM=9.967E-01  e=3.590E-27  Homo sapiens

GO terms:
  GO:0001836 release of cytochrome c from mitochondria (P, IDA)
  GO:0008630 intrinsic apoptotic signaling pathway in response to DNA damage (P, IDA)
  GO:0005515 protein binding (F, IPI)
  GO:0050815 phosphoserine residue binding (F, IDA)
  GO:0005634 nucleus (C, IDA)
  GO:0005737 cytoplasm (C, IDA)
  GO:0005829 cytosol (C, IDA)
  GO:0045824 negative regulation of innate immune response (P, IDA)
  GO:0140311 protein sequestering activity (F, IDA)
  GO:0005737 cytoplasm (C, EXP)
  GO:0005576 extracellular region (C, TAS)
  GO:0008426 protein kinase C inhibitor activity (F, TAS)
  GO:0006469 negative regulation of protein kinase activity (P, TAS)
  GO:0007165 signal transduction (P, TAS)
  GO:0005829 cytosol (C, TAS)
  GO:0042802 identical protein binding (F, IPI)
  GO:0045296 cadherin binding (F, HDA)
  GO:0070062 extracellular exosome (C, HDA)
  GO:0045785 positive regulation of cell adhesion (P, IMP)
  GO:1903829 positive regulation of protein localization (P, IMP)

Secondary structure (DSSP, 8-state):
--TTS-HHHHHHHHHHHHHTT-HHHHHHHHHHHHTT-SPP--HHHHHHHHHHHHHHHHHHHHHHHHHHHHHHH---SHHHHHHHHHHHHHHHHHHHHHHHIIIIIHHH--SHHHHHHHHHHHHHHHHHHHHH--STTHHHHHHHHHHHHHHHHHHHHHHS-TT-HHHHHHHHHHHHIIIIISS-HHHHHHHHHHHHHHHHTTGGGS-HHHHHHHHHHHHHHHHHHHHH-/------

Radius of gyration: 18.5 Å; Cα contacts (8 Å, |Δi|>4): 267; chains: 2; bounding box: 42×52×46 Å

B-factor: mean 21.11, std 11.01, range [10.57, 76.18]